Protein AF-A0A1I7USE0-F1 (afdb_monomer_lite)

Organism: NCBI:txid1561998

Foldseek 3Di:
DPDVVVVVVVVVVVVVVVVVVVVVVCCVVVVVVVVVVVVVVVVVVVVVVVVVVVVVVVCVVVDDDPLPLPPHPQLQLFFWAWAFEAQDDDPDPDPDDDCQPAQPSPQKFWPDKWKAFPVPRDIFDWDDDTRIITGGDNCSVPFQDKTKMKIWIWIPRSGDDDPQKIKIFIDIDIDHDDPPVCRPDHYYHHRNPGDTDIDGDPCCVVQCDPPCNNVD

Sequence (216 aa):
MGSNFFIFACVLVGFVSAQFLFEQLSLDEFGRHDFQFRESGKQMMAIQDAHHRDFRKMRERNRQPPHQWGKGRKVIENAVAMGEVSCRFFMDFDGNFPSFKRRSSNNFQVKSVEVFDESTGEQYPVIMKGNDFVAFHENLTHVREKRFVTIRIKHTGCVELDNGCEAETTYSTSFRRSGIADKQSFIEMNVATKVYEEKCSILKRIFNFWPFNRLF

pLDDT: mean 70.4, std 16.06, range [39.56, 96.0]

Secondary structure (DSSP, 8-state):
--HHHHHHHHHHHHHHHHHHHHHHHHHHHHHHHHHHHHHHHHHHHHHHHHHHHHHHHHHHHHSPPGGGTTTTTHHHHTEEEEEEEE------SS--S-------GGG-EEEEEEEEETTT-PEEPEEEETTEEEEE-TTGGG--S-EEEEEEEEEESSS---TTEEEEEEEEEEE----TT-PPP-EEEEGGGS-EEEEE-HHHHHS-STTGGG--

Radius of gyration: 29.18 Å; chains: 1; bounding box: 96×60×58 Å

Structure (mmCIF, N/CA/C/O backbone):
data_AF-A0A1I7USE0-F1
#
_entry.id   AF-A0A1I7USE0-F1
#
loop_
_atom_site.group_PDB
_atom_site.id
_atom_site.type_symbol
_atom_site.label_atom_id
_atom_site.label_alt_id
_atom_site.label_comp_id
_atom_site.label_asym_id
_atom_site.label_entity_id
_atom_site.label_seq_id
_atom_site.pdbx_PDB_ins_code
_atom_site.Cartn_x
_atom_site.Cartn_y
_atom_site.Cartn_z
_atom_site.occupancy
_atom_site.B_iso_or_equiv
_atom_site.auth_seq_id
_atom_site.auth_comp_id
_atom_site.auth_asym_id
_atom_site.auth_atom_id
_atom_site.pdbx_PDB_model_num
ATOM 1 N N . MET A 1 1 ? 78.521 -41.075 1.820 1.00 49.94 1 MET A N 1
ATOM 2 C CA . MET A 1 1 ? 77.105 -40.812 1.469 1.00 49.94 1 MET A CA 1
ATOM 3 C C . MET A 1 1 ? 76.400 -40.066 2.613 1.00 49.94 1 MET A C 1
ATOM 5 O O . MET A 1 1 ? 75.564 -40.653 3.277 1.00 49.94 1 MET A O 1
ATOM 9 N N . GLY A 1 2 ? 76.747 -38.800 2.894 1.00 53.47 2 GLY A N 1
ATOM 10 C CA . GLY A 1 2 ? 76.190 -38.080 4.063 1.00 53.47 2 GLY A CA 1
ATOM 11 C C . GLY A 1 2 ? 75.941 -36.575 3.893 1.00 53.47 2 GLY A C 1
ATOM 12 O O . GLY A 1 2 ? 75.243 -35.990 4.707 1.00 53.47 2 GLY A O 1
ATOM 13 N N . SER A 1 3 ? 76.449 -35.939 2.830 1.00 54.75 3 SER A N 1
ATOM 14 C CA . SER A 1 3 ? 76.350 -34.477 2.658 1.00 54.75 3 SER A CA 1
ATOM 15 C C . SER A 1 3 ? 75.084 -34.021 1.908 1.00 54.75 3 SER A C 1
ATOM 17 O O . SER A 1 3 ? 74.582 -32.934 2.177 1.00 54.75 3 SER A O 1
ATOM 19 N N . ASN A 1 4 ? 74.500 -34.861 1.044 1.00 49.34 4 ASN A N 1
ATOM 20 C CA . ASN A 1 4 ? 73.303 -34.491 0.271 1.00 49.34 4 ASN A CA 1
ATOM 21 C C . ASN A 1 4 ? 71.992 -34.596 1.069 1.00 49.34 4 ASN A C 1
ATOM 23 O O . ASN A 1 4 ? 71.023 -33.920 0.738 1.00 49.34 4 ASN A O 1
ATOM 27 N N . PHE A 1 5 ? 71.956 -35.400 2.138 1.00 55.06 5 PHE A N 1
ATOM 28 C CA . PHE A 1 5 ? 70.769 -35.528 2.995 1.00 55.06 5 PHE A CA 1
ATOM 29 C C . PHE A 1 5 ? 70.5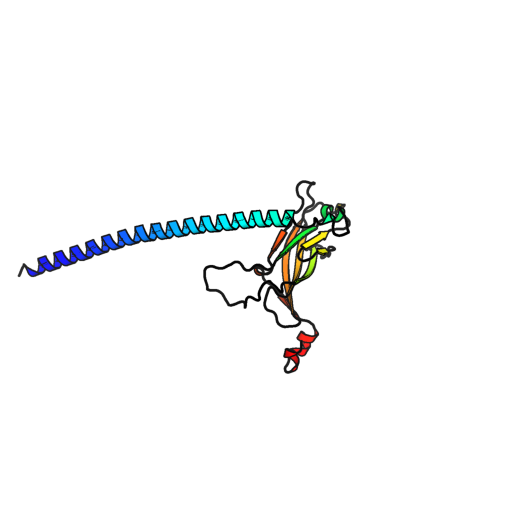58 -34.301 3.891 1.00 55.06 5 PHE A C 1
ATOM 31 O O . PHE A 1 5 ? 69.423 -33.903 4.137 1.00 55.06 5 PHE A O 1
ATOM 38 N N . PHE A 1 6 ? 71.646 -33.667 4.337 1.00 53.53 6 PHE A N 1
ATOM 39 C CA . PHE A 1 6 ? 71.581 -32.507 5.228 1.00 53.53 6 PHE A CA 1
ATOM 40 C C . PHE A 1 6 ? 71.049 -31.258 4.512 1.00 53.53 6 PHE A C 1
ATOM 42 O O . PHE A 1 6 ? 70.235 -30.523 5.062 1.00 53.53 6 PHE A O 1
ATOM 49 N N . ILE A 1 7 ? 71.444 -31.062 3.250 1.00 56.78 7 ILE A N 1
ATOM 50 C CA . ILE A 1 7 ? 70.976 -29.937 2.429 1.00 56.78 7 ILE A CA 1
ATOM 51 C C . ILE A 1 7 ? 69.480 -30.087 2.119 1.00 56.78 7 ILE A C 1
ATOM 53 O O . ILE A 1 7 ? 68.725 -29.129 2.268 1.00 56.78 7 ILE A O 1
ATOM 57 N N . PHE A 1 8 ? 69.025 -31.297 1.775 1.00 54.03 8 PHE A N 1
ATOM 58 C CA . PHE A 1 8 ? 67.603 -31.566 1.539 1.00 54.03 8 PHE A CA 1
ATOM 59 C C . PHE A 1 8 ? 66.743 -31.358 2.793 1.00 54.03 8 PHE A C 1
ATOM 61 O O . PHE A 1 8 ? 65.664 -30.774 2.700 1.00 54.03 8 PHE A O 1
ATOM 68 N N . ALA A 1 9 ? 67.227 -31.775 3.967 1.00 59.09 9 ALA A N 1
ATOM 69 C CA . ALA A 1 9 ? 66.514 -31.576 5.226 1.00 59.09 9 ALA A CA 1
ATOM 70 C C . ALA A 1 9 ? 66.393 -30.087 5.600 1.00 59.09 9 ALA A C 1
ATOM 72 O O . ALA A 1 9 ? 65.315 -29.643 5.988 1.00 59.09 9 ALA A O 1
ATOM 73 N N . CYS A 1 10 ? 67.452 -29.288 5.426 1.00 56.81 10 CYS A N 1
ATOM 74 C CA . CYS A 1 10 ? 67.404 -27.851 5.713 1.00 56.81 10 CYS A CA 1
ATOM 75 C C . CYS A 1 10 ? 66.474 -27.078 4.761 1.00 56.81 10 CYS A C 1
ATOM 77 O O . CYS A 1 10 ? 65.771 -26.173 5.209 1.00 56.81 10 CYS A O 1
ATOM 79 N N . VAL A 1 11 ? 66.419 -27.451 3.477 1.00 58.94 11 VAL A N 1
ATOM 80 C CA . VAL A 1 11 ? 65.503 -26.826 2.504 1.00 58.94 11 VAL A CA 1
ATOM 81 C C . VAL A 1 11 ? 64.044 -27.160 2.828 1.00 58.94 11 VAL A C 1
ATOM 83 O O . VAL A 1 11 ? 63.206 -26.265 2.807 1.00 58.94 11 VAL A O 1
ATOM 86 N N . LEU A 1 12 ? 63.742 -28.409 3.200 1.00 57.47 12 LEU A N 1
ATOM 87 C CA . LEU A 1 12 ? 62.394 -28.825 3.607 1.00 57.47 12 LEU A CA 1
ATOM 88 C C . LEU A 1 12 ? 61.928 -28.129 4.891 1.00 57.47 12 LEU A C 1
ATOM 90 O O . LEU A 1 12 ? 60.807 -27.631 4.938 1.00 57.47 12 LEU A O 1
ATOM 94 N N . VAL A 1 13 ? 62.785 -28.034 5.913 1.00 61.44 13 VAL A N 1
ATOM 95 C CA . VAL A 1 13 ? 62.436 -27.342 7.166 1.00 61.44 13 VAL A CA 1
ATOM 96 C C . VAL A 1 13 ? 62.232 -25.843 6.928 1.00 61.44 13 VAL A C 1
ATOM 98 O O . VAL A 1 13 ? 61.280 -25.274 7.462 1.00 61.44 13 VAL A O 1
ATOM 101 N N . GLY A 1 14 ? 63.059 -25.210 6.087 1.00 55.31 14 GLY A N 1
ATOM 102 C CA . GLY A 1 14 ? 62.898 -23.805 5.696 1.00 55.31 14 GLY A CA 1
ATOM 103 C C . GLY A 1 14 ? 61.614 -23.536 4.905 1.00 55.31 14 GLY A C 1
ATOM 104 O O . GLY A 1 14 ? 60.936 -22.544 5.159 1.00 55.31 14 GLY A O 1
ATOM 105 N N . PHE A 1 15 ? 61.232 -24.441 3.998 1.00 57.38 15 PHE A N 1
ATOM 106 C CA . PHE A 1 15 ? 59.991 -24.311 3.229 1.00 57.38 15 PHE A CA 1
ATOM 107 C C . PHE A 1 15 ? 58.754 -24.451 4.119 1.00 57.38 15 PHE A C 1
ATOM 109 O O . PHE A 1 15 ? 57.861 -23.613 4.055 1.00 57.38 15 PHE A O 1
ATOM 116 N N . VAL A 1 16 ? 58.730 -25.458 5.000 1.00 58.16 16 VAL A N 1
ATOM 117 C CA . VAL A 1 16 ? 57.596 -25.708 5.906 1.00 58.16 16 VAL A CA 1
ATOM 118 C C . VAL A 1 16 ? 57.424 -24.565 6.908 1.00 58.16 16 VAL A C 1
ATOM 120 O O . VAL A 1 16 ? 56.301 -24.138 7.161 1.00 58.16 16 VAL A O 1
ATOM 123 N N . SER A 1 17 ? 58.520 -24.020 7.443 1.00 58.66 17 SER A N 1
ATOM 124 C CA . SER A 1 17 ? 58.456 -22.887 8.378 1.00 58.66 17 SER A CA 1
ATOM 125 C C . SER A 1 17 ? 58.047 -21.576 7.698 1.00 58.66 17 SER A C 1
ATOM 127 O O . SER A 1 17 ? 57.270 -20.822 8.280 1.00 58.66 17 SER A O 1
ATOM 129 N N . ALA A 1 18 ? 58.470 -21.327 6.454 1.00 56.84 18 ALA A N 1
ATOM 130 C CA . ALA A 1 18 ? 58.005 -20.176 5.678 1.00 56.84 18 ALA A CA 1
ATOM 131 C C . ALA A 1 18 ? 56.516 -20.282 5.300 1.00 56.84 18 ALA A C 1
ATOM 133 O O . ALA A 1 18 ? 55.800 -19.285 5.363 1.00 56.84 18 ALA A O 1
ATOM 134 N N . GLN A 1 19 ? 56.033 -21.483 4.963 1.00 56.50 19 GLN A N 1
ATOM 135 C CA . GLN A 1 19 ? 54.619 -21.729 4.660 1.00 56.50 19 GLN A CA 1
ATOM 136 C C . GLN A 1 19 ? 53.727 -21.493 5.883 1.00 56.50 19 GLN A C 1
ATOM 138 O O . GLN A 1 19 ? 52.713 -20.811 5.774 1.00 56.50 19 GLN A O 1
ATOM 143 N N . PHE A 1 20 ? 54.149 -21.974 7.057 1.00 55.22 20 PHE A N 1
ATOM 144 C CA . PHE A 1 20 ? 53.404 -21.792 8.306 1.00 55.22 20 PHE A CA 1
ATOM 145 C C . PHE A 1 20 ? 53.338 -20.319 8.740 1.00 55.22 20 PHE A C 1
ATOM 147 O O . PHE A 1 20 ? 52.298 -19.848 9.200 1.00 55.22 20 PHE A O 1
ATOM 154 N N . LEU A 1 21 ? 54.434 -19.570 8.557 1.00 54.22 21 LEU A N 1
ATOM 155 C CA . LEU A 1 21 ? 54.478 -18.138 8.869 1.00 54.22 21 LEU A CA 1
ATOM 156 C C . LEU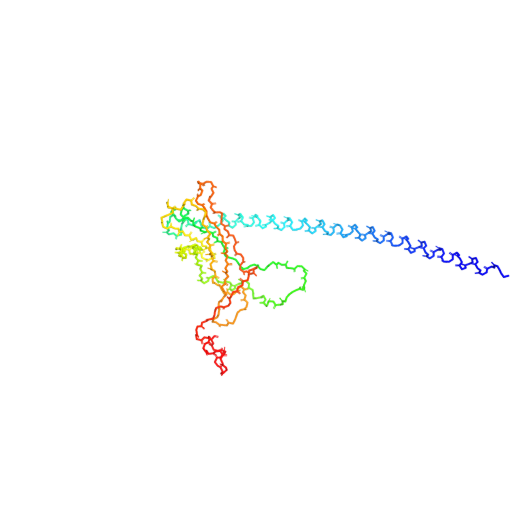 A 1 21 ? 53.590 -17.321 7.916 1.00 54.22 21 LEU A C 1
ATOM 158 O O . LEU A 1 21 ? 52.934 -16.373 8.343 1.00 54.22 21 LEU A O 1
ATOM 162 N N . PHE A 1 22 ? 53.551 -17.697 6.634 1.00 53.69 22 PHE A N 1
ATOM 163 C CA . PHE A 1 22 ? 52.716 -17.044 5.625 1.00 53.69 22 PHE A CA 1
ATOM 164 C C . PHE A 1 22 ? 51.225 -17.349 5.832 1.00 53.69 22 PHE A C 1
ATOM 166 O O . PHE A 1 22 ? 50.398 -16.446 5.728 1.00 53.69 22 PHE A O 1
ATOM 173 N N . GLU A 1 23 ? 50.874 -18.586 6.201 1.00 54.12 23 GLU A N 1
ATOM 174 C CA . GLU A 1 23 ? 49.503 -18.948 6.577 1.00 54.12 23 GLU A CA 1
ATOM 175 C C . GLU A 1 23 ? 49.030 -18.165 7.809 1.00 54.12 23 GLU A C 1
ATOM 177 O O . GLU A 1 23 ? 47.937 -17.601 7.773 1.00 54.12 23 GLU A O 1
ATOM 182 N N . GLN A 1 24 ? 49.860 -18.029 8.852 1.00 53.88 24 GLN A N 1
ATOM 183 C CA . GLN A 1 24 ? 49.512 -17.234 10.039 1.00 53.88 24 GLN A CA 1
ATOM 184 C C . GLN A 1 24 ? 49.355 -15.737 9.744 1.00 53.88 24 GLN A C 1
ATOM 186 O O . GLN A 1 24 ? 48.378 -15.137 10.189 1.00 53.88 24 GLN A O 1
ATOM 191 N N . LEU A 1 25 ? 50.267 -15.138 8.969 1.00 50.59 25 LEU A N 1
ATOM 192 C CA . LEU A 1 25 ? 50.164 -13.727 8.575 1.00 50.59 25 LEU A CA 1
ATOM 193 C C . LEU A 1 25 ? 48.932 -13.472 7.700 1.00 50.59 25 LEU A C 1
ATOM 195 O O . LEU A 1 25 ? 48.227 -12.487 7.907 1.00 50.59 25 LEU A O 1
ATOM 199 N N . SER A 1 26 ? 48.628 -14.388 6.774 1.00 53.53 26 SER A N 1
ATOM 200 C CA . SER A 1 26 ? 47.444 -14.273 5.925 1.00 53.53 26 SER A CA 1
ATOM 201 C C . SER A 1 26 ? 46.148 -14.371 6.740 1.00 53.53 26 SER A C 1
ATOM 203 O O . SER A 1 26 ? 45.279 -13.521 6.592 1.00 53.53 26 SER A O 1
ATOM 205 N N . LEU A 1 27 ? 46.014 -15.324 7.666 1.00 52.88 27 LEU A N 1
ATOM 206 C CA . LEU A 1 27 ? 44.793 -15.484 8.465 1.00 52.88 27 LEU A CA 1
ATOM 207 C C . LEU A 1 27 ? 44.503 -14.279 9.376 1.00 52.88 27 LEU A C 1
ATOM 209 O O . LEU A 1 27 ? 43.342 -13.880 9.488 1.00 52.88 27 LEU A O 1
ATOM 213 N N . ASP A 1 28 ? 45.528 -13.666 9.976 1.00 53.91 28 ASP A N 1
ATOM 214 C CA . ASP A 1 28 ? 45.356 -12.503 10.858 1.00 53.91 28 ASP A CA 1
ATOM 215 C C . ASP A 1 28 ? 45.088 -11.195 10.091 1.00 53.91 28 ASP A C 1
ATOM 217 O O . ASP A 1 28 ? 44.240 -10.400 10.515 1.00 53.91 28 ASP A O 1
ATOM 221 N N . GLU A 1 29 ? 45.752 -10.954 8.953 1.00 53.59 29 GLU A N 1
ATOM 222 C CA . GLU A 1 29 ? 45.472 -9.779 8.112 1.00 53.59 29 GLU A CA 1
ATOM 223 C C . GLU A 1 29 ? 44.131 -9.903 7.387 1.00 53.59 29 GLU A C 1
ATOM 225 O O . GLU A 1 29 ? 43.331 -8.965 7.436 1.00 53.59 29 GLU A O 1
ATOM 230 N N . PHE A 1 30 ? 43.828 -11.060 6.784 1.00 50.19 30 PHE A N 1
ATOM 231 C CA . PHE A 1 30 ? 42.521 -11.291 6.164 1.00 50.19 30 PHE A CA 1
ATOM 232 C C . PHE A 1 30 ? 41.404 -11.235 7.212 1.00 50.19 30 PHE A C 1
ATOM 234 O O . PHE A 1 30 ? 40.400 -10.570 6.974 1.00 50.19 30 PHE A O 1
ATOM 241 N N . GLY A 1 31 ? 41.590 -11.827 8.397 1.00 44.47 31 GLY A N 1
ATOM 242 C CA . GLY A 1 31 ? 40.617 -11.759 9.491 1.00 44.47 31 GLY A CA 1
ATOM 243 C C . GLY A 1 31 ? 40.369 -10.334 10.002 1.00 44.47 31 GLY A C 1
ATOM 244 O O . GLY A 1 31 ? 39.222 -9.961 10.254 1.00 44.47 31 GLY A O 1
ATOM 245 N N . ARG A 1 32 ? 41.415 -9.500 10.107 1.00 49.22 32 ARG A N 1
ATOM 246 C CA . ARG A 1 32 ? 41.285 -8.077 10.474 1.00 49.22 32 ARG A CA 1
ATOM 247 C C . ARG A 1 32 ? 40.610 -7.244 9.395 1.00 49.22 32 ARG A C 1
ATOM 249 O O . ARG A 1 32 ? 39.756 -6.425 9.732 1.00 49.22 32 ARG A O 1
ATOM 256 N N . HIS A 1 33 ? 40.966 -7.442 8.128 1.00 46.72 33 HIS A N 1
ATOM 257 C CA . HIS A 1 33 ? 40.316 -6.751 7.020 1.00 46.72 33 HIS A CA 1
ATOM 258 C C . HIS A 1 33 ? 38.835 -7.125 6.939 1.00 46.72 33 HIS A C 1
ATOM 260 O O . HIS A 1 33 ? 37.987 -6.238 6.902 1.00 46.72 33 HIS A O 1
ATOM 266 N N . ASP A 1 34 ? 38.504 -8.412 7.020 1.00 48.78 34 ASP A N 1
ATOM 267 C CA . ASP A 1 34 ? 37.126 -8.902 6.953 1.00 48.78 34 ASP A CA 1
ATOM 268 C C . ASP A 1 34 ? 36.291 -8.438 8.170 1.00 48.78 34 ASP A C 1
ATOM 270 O O . ASP A 1 34 ? 35.115 -8.081 8.045 1.00 48.78 34 ASP A O 1
ATOM 274 N N . PHE A 1 35 ? 36.911 -8.315 9.354 1.00 49.34 35 PHE A N 1
ATOM 275 C CA . PHE A 1 35 ? 36.288 -7.697 10.532 1.00 49.34 35 PHE A CA 1
ATOM 276 C C . PHE A 1 35 ? 36.039 -6.189 10.343 1.00 49.34 35 PHE A C 1
ATOM 278 O O . PHE A 1 35 ? 34.931 -5.718 10.608 1.00 49.34 35 PHE A O 1
ATOM 285 N N . GLN A 1 36 ? 37.019 -5.436 9.829 1.00 50.09 36 GLN A N 1
ATOM 286 C CA . GLN A 1 36 ? 36.879 -3.999 9.557 1.00 50.09 36 GLN A CA 1
ATOM 287 C C . GLN A 1 36 ? 35.839 -3.707 8.465 1.00 50.09 36 GLN A C 1
ATOM 289 O O . GLN A 1 36 ? 35.054 -2.768 8.613 1.00 50.09 36 GLN A O 1
ATOM 294 N N . PHE A 1 37 ? 35.767 -4.515 7.402 1.00 52.41 37 PHE A N 1
ATOM 295 C CA . PHE A 1 37 ? 34.728 -4.415 6.368 1.00 52.41 37 PHE A CA 1
ATOM 296 C C . PHE A 1 37 ? 33.335 -4.727 6.926 1.00 52.41 37 PHE A C 1
ATOM 298 O O . PHE A 1 37 ? 32.368 -4.023 6.631 1.00 52.41 37 PHE A O 1
ATOM 305 N N . ARG A 1 38 ? 33.215 -5.729 7.803 1.00 56.34 38 ARG A N 1
ATOM 306 C CA . ARG A 1 38 ? 31.951 -6.034 8.489 1.00 56.34 38 ARG A CA 1
ATOM 307 C C . ARG A 1 38 ? 31.506 -4.923 9.434 1.00 56.34 38 ARG A C 1
ATOM 309 O O . ARG A 1 38 ? 30.311 -4.649 9.531 1.00 56.34 38 ARG A O 1
ATOM 316 N N . GLU A 1 39 ? 32.431 -4.289 10.144 1.00 55.09 39 GLU A N 1
ATOM 317 C CA . GLU A 1 39 ? 32.120 -3.226 11.101 1.00 55.09 39 GLU A CA 1
ATOM 318 C C . GLU A 1 39 ? 31.785 -1.900 10.402 1.00 55.09 39 GLU A C 1
ATOM 320 O O . GLU A 1 39 ? 30.791 -1.256 10.743 1.00 55.09 39 GLU A O 1
ATOM 325 N N . SER A 1 40 ? 32.518 -1.551 9.343 1.00 51.72 40 SER A N 1
ATOM 326 C CA . SER A 1 40 ? 32.198 -0.412 8.470 1.00 51.72 40 SER A CA 1
ATOM 327 C C . SER A 1 40 ? 30.892 -0.619 7.693 1.00 51.72 40 SER A C 1
ATOM 329 O O . SER A 1 40 ? 30.085 0.306 7.612 1.00 51.72 40 SER A O 1
ATOM 331 N N . GLY A 1 41 ? 30.599 -1.838 7.226 1.00 54.06 41 GLY A N 1
ATOM 332 C CA . GLY A 1 41 ? 29.302 -2.190 6.640 1.00 54.06 41 GLY A CA 1
ATOM 333 C C . GLY A 1 41 ? 28.139 -2.017 7.625 1.00 54.06 41 GLY A C 1
ATOM 334 O O . GLY A 1 41 ? 27.116 -1.424 7.281 1.00 54.06 41 GLY A O 1
ATOM 335 N N . LYS A 1 42 ? 28.309 -2.443 8.885 1.00 54.81 42 LYS A N 1
ATOM 336 C CA . LYS A 1 42 ? 27.323 -2.207 9.958 1.00 54.81 42 LYS A CA 1
ATOM 337 C C . LYS A 1 42 ? 27.128 -0.719 10.251 1.00 54.81 42 LYS A C 1
ATOM 339 O O . LYS A 1 42 ? 25.991 -0.276 10.402 1.00 54.81 42 LYS A O 1
ATOM 344 N N . GLN A 1 43 ? 28.210 0.057 10.319 1.00 55.41 43 GLN A N 1
ATOM 345 C CA . GLN A 1 43 ? 28.138 1.507 10.523 1.00 55.41 43 GLN A CA 1
ATOM 346 C C . GLN A 1 43 ? 27.447 2.209 9.347 1.00 55.41 43 GLN A C 1
ATOM 348 O O . GLN A 1 43 ? 26.618 3.089 9.560 1.00 55.41 43 GLN A O 1
ATOM 353 N N . MET A 1 44 ? 27.709 1.781 8.112 1.00 57.22 44 MET A N 1
ATOM 354 C CA . MET A 1 44 ? 27.078 2.330 6.914 1.00 57.22 44 MET A CA 1
ATOM 355 C C . MET A 1 44 ? 25.581 2.002 6.845 1.00 57.22 44 MET A C 1
ATOM 357 O O . MET A 1 44 ? 24.788 2.898 6.555 1.00 57.22 44 MET A O 1
ATOM 361 N N . MET A 1 45 ? 25.168 0.779 7.201 1.00 54.78 45 MET A N 1
ATOM 362 C CA . MET A 1 45 ? 23.744 0.450 7.364 1.00 54.78 45 MET A CA 1
ATOM 363 C C . MET A 1 45 ? 23.092 1.293 8.467 1.00 54.78 45 MET A C 1
ATOM 365 O O . MET A 1 45 ? 22.001 1.819 8.271 1.00 54.78 45 MET A O 1
ATOM 369 N N . ALA A 1 46 ? 23.772 1.497 9.600 1.00 55.72 46 ALA A N 1
ATOM 370 C CA . ALA A 1 46 ? 23.255 2.328 10.686 1.00 55.72 46 ALA A CA 1
ATOM 371 C C . ALA A 1 46 ? 23.086 3.803 10.271 1.00 55.72 46 ALA A C 1
ATOM 373 O O . ALA A 1 46 ? 22.093 4.438 10.633 1.00 55.72 46 ALA A O 1
ATOM 374 N N . ILE A 1 47 ? 24.019 4.339 9.478 1.00 58.22 47 ILE A N 1
ATOM 375 C CA . ILE A 1 47 ? 23.943 5.685 8.894 1.00 58.22 47 ILE A CA 1
ATOM 376 C C . ILE A 1 47 ? 22.783 5.767 7.893 1.00 58.22 47 ILE A C 1
ATOM 378 O O . ILE A 1 47 ? 21.981 6.698 7.970 1.00 58.22 47 ILE A O 1
ATOM 382 N N . GLN A 1 48 ? 22.628 4.782 7.004 1.00 55.69 48 GLN A N 1
ATOM 383 C CA . GLN A 1 48 ? 21.486 4.708 6.084 1.00 55.69 48 GLN A CA 1
ATOM 384 C C . GLN A 1 48 ? 20.155 4.646 6.844 1.00 55.69 48 GLN A C 1
ATOM 386 O O . GLN A 1 48 ? 19.228 5.388 6.525 1.00 55.69 48 GLN A O 1
ATOM 391 N N . ASP A 1 49 ? 20.067 3.843 7.902 1.00 56.72 49 ASP A N 1
ATOM 392 C CA . ASP A 1 49 ? 18.880 3.743 8.751 1.00 56.72 49 ASP A CA 1
ATOM 393 C C . ASP A 1 49 ? 18.564 5.042 9.499 1.00 56.72 49 ASP A C 1
ATOM 395 O O . ASP A 1 49 ? 17.388 5.379 9.687 1.00 56.72 49 ASP A O 1
ATOM 399 N N . ALA A 1 50 ? 19.586 5.776 9.946 1.00 56.97 50 ALA A N 1
ATOM 400 C CA . ALA A 1 50 ? 19.429 7.088 10.567 1.00 56.97 50 ALA A CA 1
ATOM 401 C C . ALA A 1 50 ? 18.926 8.123 9.547 1.00 56.97 50 ALA A C 1
ATOM 403 O O . ALA A 1 50 ? 17.896 8.761 9.779 1.00 56.97 50 ALA A O 1
ATOM 404 N N . HIS A 1 51 ? 19.551 8.200 8.369 1.00 59.38 51 HIS A N 1
ATOM 405 C CA . HIS A 1 51 ? 19.102 9.071 7.280 1.00 59.38 51 HIS A CA 1
ATOM 406 C C . HIS A 1 51 ? 17.681 8.734 6.811 1.00 59.38 51 HIS A C 1
ATOM 408 O O . HIS A 1 51 ? 16.869 9.637 6.608 1.00 59.38 51 HIS A O 1
ATOM 414 N N . HIS A 1 52 ? 17.324 7.451 6.708 1.00 62.25 52 HIS A N 1
ATOM 415 C CA . HIS A 1 52 ? 15.962 7.028 6.383 1.00 62.25 52 HIS A CA 1
ATOM 416 C C . HIS A 1 52 ? 14.948 7.437 7.455 1.00 62.25 52 HIS A C 1
ATOM 418 O O . HIS A 1 52 ? 13.797 7.734 7.130 1.00 62.25 52 HIS A O 1
ATOM 424 N N . ARG A 1 53 ? 15.328 7.441 8.739 1.00 65.88 53 ARG A N 1
ATOM 425 C CA . ARG A 1 53 ? 14.460 7.912 9.831 1.00 65.88 53 ARG A CA 1
ATOM 426 C C . ARG A 1 53 ? 14.248 9.422 9.777 1.00 65.88 53 ARG A C 1
ATOM 428 O O . ARG A 1 53 ? 13.108 9.865 9.902 1.00 65.88 53 ARG A O 1
ATOM 435 N N . ASP A 1 54 ? 15.291 10.202 9.535 1.00 59.72 54 ASP A N 1
ATOM 436 C CA . ASP A 1 54 ? 15.171 11.661 9.458 1.00 59.72 54 ASP A CA 1
ATOM 437 C C . ASP A 1 54 ? 14.447 12.115 8.189 1.00 59.72 54 ASP A C 1
ATOM 439 O O . ASP A 1 54 ? 13.594 13.002 8.242 1.00 59.72 54 ASP A O 1
ATOM 443 N N . PHE A 1 55 ? 14.677 11.435 7.065 1.00 62.69 55 PHE A N 1
ATOM 444 C CA . PHE A 1 55 ? 13.918 11.658 5.837 1.00 62.69 55 PHE A CA 1
ATOM 445 C C . PHE A 1 55 ? 12.432 11.301 6.001 1.00 62.69 55 PHE A C 1
ATOM 447 O O . PHE A 1 55 ? 11.562 12.017 5.501 1.00 62.69 55 PHE A O 1
ATOM 454 N N . ARG A 1 56 ? 12.112 10.227 6.741 1.00 63.97 56 ARG A N 1
ATOM 455 C CA . ARG A 1 56 ? 10.728 9.902 7.132 1.00 63.97 56 ARG A CA 1
ATOM 456 C C . ARG A 1 56 ? 10.108 11.020 7.968 1.00 63.97 56 ARG A C 1
ATOM 458 O O . ARG A 1 56 ? 9.066 11.537 7.581 1.00 63.97 56 ARG A O 1
ATOM 465 N N . LYS A 1 57 ? 10.783 11.474 9.027 1.00 66.81 57 LYS A N 1
ATOM 466 C CA . LYS A 1 57 ? 10.298 12.575 9.878 1.00 66.81 57 LYS A CA 1
ATOM 467 C C . LYS A 1 57 ? 10.107 13.882 9.106 1.00 66.81 57 LYS A C 1
ATOM 469 O O . LYS A 1 57 ? 9.135 14.593 9.343 1.00 66.81 57 LYS A O 1
ATOM 474 N N . MET A 1 58 ? 11.012 14.224 8.186 1.00 64.75 58 MET A N 1
ATOM 475 C CA . MET A 1 58 ? 10.859 15.418 7.348 1.00 64.75 58 MET A CA 1
ATOM 476 C C . MET A 1 58 ? 9.672 15.300 6.389 1.00 64.75 58 MET A C 1
ATOM 478 O O . MET A 1 58 ? 8.897 16.247 6.274 1.00 64.75 58 MET A O 1
ATOM 482 N N . ARG A 1 59 ? 9.470 14.139 5.751 1.00 68.38 59 ARG A N 1
ATOM 483 C CA . ARG A 1 59 ? 8.274 13.892 4.928 1.00 68.38 59 ARG A CA 1
ATOM 484 C C . ARG A 1 59 ? 6.990 13.971 5.744 1.00 68.38 59 ARG A C 1
ATOM 486 O O . ARG A 1 59 ? 6.050 14.621 5.307 1.00 68.38 59 ARG A O 1
ATOM 493 N N . GLU A 1 60 ? 6.958 13.376 6.933 1.00 67.75 60 GLU A N 1
ATOM 494 C CA . GLU A 1 60 ? 5.807 13.456 7.840 1.00 67.75 60 GLU A CA 1
ATOM 495 C C . GLU A 1 60 ? 5.469 14.903 8.220 1.00 67.75 60 GLU A C 1
ATOM 497 O O . GLU A 1 60 ? 4.295 15.260 8.258 1.00 67.75 60 GLU A O 1
ATOM 502 N N . ARG A 1 61 ? 6.482 15.751 8.451 1.00 68.81 61 ARG A N 1
ATOM 503 C CA . ARG A 1 61 ? 6.295 17.185 8.740 1.00 68.81 61 ARG A CA 1
ATOM 504 C C . ARG A 1 61 ? 5.790 17.981 7.536 1.00 68.81 61 ARG A C 1
ATOM 506 O O . ARG A 1 61 ? 5.012 18.910 7.720 1.00 68.81 61 ARG A O 1
ATOM 513 N N . ASN A 1 62 ? 6.231 17.624 6.332 1.00 67.06 62 ASN A N 1
ATOM 514 C CA . ASN A 1 62 ? 5.855 18.311 5.093 1.00 67.06 62 ASN A CA 1
ATOM 515 C C . ASN A 1 62 ? 4.546 17.781 4.485 1.00 67.06 62 ASN A C 1
ATOM 517 O O . ASN A 1 62 ? 3.982 18.409 3.588 1.00 67.06 62 ASN A O 1
ATOM 521 N N . ARG A 1 63 ? 4.052 16.629 4.951 1.00 71.00 63 ARG A N 1
ATOM 522 C CA . ARG A 1 63 ? 2.785 16.049 4.508 1.00 71.00 63 ARG A CA 1
ATOM 523 C C . ARG A 1 63 ? 1.628 16.928 4.970 1.00 71.00 63 ARG A C 1
ATOM 525 O O . ARG A 1 63 ? 1.524 17.293 6.141 1.00 71.00 63 ARG A O 1
ATOM 532 N N . GLN A 1 64 ? 0.688 17.186 4.062 1.00 75.50 64 GLN A N 1
ATOM 533 C CA . GLN A 1 64 ? -0.575 17.788 4.460 1.00 75.50 64 GLN A CA 1
ATOM 534 C C . GLN A 1 64 ? -1.318 16.815 5.385 1.00 75.50 64 GLN A C 1
ATOM 536 O O . GLN A 1 64 ? -1.611 15.693 4.965 1.00 75.50 64 GLN A O 1
ATOM 541 N N . PRO A 1 65 ? -1.661 17.203 6.619 1.00 73.62 65 PRO A N 1
ATOM 542 C CA . PRO A 1 65 ? -2.181 16.251 7.579 1.00 73.62 65 PRO A CA 1
ATOM 543 C C . PRO A 1 65 ? -3.584 15.762 7.165 1.00 73.62 65 PRO A C 1
ATOM 545 O O . PRO A 1 65 ? -4.386 16.563 6.675 1.00 73.62 65 PRO A O 1
ATOM 548 N N . PRO A 1 66 ? -3.933 14.481 7.399 1.00 74.12 66 PRO A N 1
ATOM 549 C CA . PRO A 1 66 ? -5.142 13.881 6.819 1.00 74.12 66 PRO A CA 1
ATOM 550 C C . PRO A 1 66 ? -6.470 14.541 7.195 1.00 74.12 66 PRO A C 1
ATOM 552 O O . PRO A 1 66 ? -7.433 14.497 6.435 1.00 74.12 66 PRO A O 1
ATOM 555 N N . HIS A 1 67 ? -6.528 15.234 8.335 1.00 74.12 67 HIS A N 1
ATOM 556 C CA . HIS A 1 67 ? -7.721 15.980 8.734 1.00 74.12 67 HIS A CA 1
ATOM 557 C C . HIS A 1 67 ? -8.045 17.156 7.801 1.00 74.12 67 HIS A C 1
ATOM 559 O O . HIS A 1 67 ? -9.160 17.669 7.830 1.00 74.12 67 HIS A O 1
ATOM 565 N N . GLN A 1 68 ? -7.097 17.586 6.968 1.00 77.56 68 GLN A N 1
ATOM 566 C CA . GLN A 1 68 ? -7.291 18.648 5.981 1.00 77.56 68 GLN A CA 1
ATOM 567 C C . GLN A 1 68 ? -7.749 18.115 4.613 1.00 77.56 68 GLN A C 1
ATOM 569 O O . GLN A 1 68 ? -7.888 18.887 3.671 1.00 77.56 68 GLN A O 1
ATOM 574 N N . TRP A 1 69 ? -7.987 16.806 4.469 1.00 77.00 69 TRP A N 1
ATOM 575 C CA . TRP A 1 69 ? -8.348 16.179 3.188 1.00 77.00 69 TRP A CA 1
ATOM 576 C C . TRP A 1 69 ? -9.867 16.107 2.942 1.00 77.00 69 TRP A C 1
ATOM 578 O O . TRP A 1 69 ? -10.336 15.265 2.187 1.00 77.00 69 TRP A O 1
ATOM 588 N N . GLY A 1 70 ? -10.653 16.982 3.579 1.00 64.44 70 GLY A N 1
ATOM 589 C CA . GLY A 1 70 ? -12.087 17.152 3.296 1.00 64.44 70 GLY A CA 1
ATOM 590 C C . GLY A 1 70 ? -13.062 16.509 4.290 1.00 64.44 70 GLY A C 1
ATOM 591 O O . GLY A 1 70 ? -14.238 16.852 4.268 1.00 64.44 70 GLY A O 1
ATOM 592 N N . LYS A 1 71 ? -12.606 15.645 5.211 1.00 69.06 71 LYS A N 1
ATOM 593 C CA . LYS A 1 71 ? -13.462 15.028 6.255 1.00 69.06 71 LYS A CA 1
ATOM 594 C C . LYS A 1 71 ? -13.072 15.384 7.706 1.00 69.06 71 LYS A C 1
ATOM 596 O O . LYS A 1 71 ? -13.605 14.814 8.660 1.00 69.06 71 LYS A O 1
ATOM 601 N N . GLY A 1 72 ? -12.191 16.369 7.893 1.00 72.75 72 GLY A N 1
ATOM 602 C CA . GLY A 1 72 ? -11.878 16.931 9.211 1.00 72.75 72 GLY A CA 1
ATOM 603 C C . GLY A 1 72 ? -11.186 15.947 10.162 1.00 72.75 72 GLY A C 1
ATOM 604 O O . GLY A 1 72 ? -10.606 14.943 9.753 1.00 72.75 72 GLY A O 1
ATOM 605 N N . ARG A 1 73 ? -11.252 16.222 11.472 1.00 75.62 73 ARG A N 1
ATOM 606 C CA . ARG A 1 73 ? -10.598 15.397 12.511 1.00 75.62 73 ARG A CA 1
ATOM 607 C C . ARG A 1 73 ? -11.155 13.973 12.629 1.00 75.62 73 ARG A C 1
ATOM 609 O O . ARG A 1 73 ? -10.396 13.076 12.989 1.00 75.62 73 ARG A O 1
ATOM 616 N N . LYS A 1 74 ? -12.416 13.747 12.237 1.00 75.00 74 LYS A N 1
ATOM 617 C CA . LYS A 1 74 ? -13.084 12.435 12.309 1.00 75.00 74 LYS A CA 1
ATOM 618 C C . LYS A 1 74 ? -12.345 11.333 11.545 1.00 75.00 74 LYS A C 1
ATOM 620 O O . LYS A 1 74 ? -12.345 10.191 11.981 1.00 75.00 74 LYS A O 1
ATOM 625 N N . VAL A 1 75 ? -11.678 11.677 10.441 1.00 76.88 75 VAL A N 1
ATOM 626 C CA . VAL A 1 75 ? -10.879 10.723 9.645 1.00 76.88 75 VAL A CA 1
ATOM 627 C C . VAL A 1 75 ? -9.724 10.145 10.447 1.00 76.88 75 VAL A C 1
ATOM 629 O O . VAL A 1 75 ? -9.416 8.970 10.317 1.00 76.88 75 VAL A O 1
ATOM 632 N N . ILE A 1 76 ? -9.085 10.978 11.268 1.00 75.44 76 ILE A N 1
ATOM 633 C CA . ILE A 1 76 ? -7.942 10.571 12.087 1.00 75.44 76 ILE A CA 1
ATOM 634 C C . ILE A 1 76 ? -8.432 9.840 13.337 1.00 75.44 76 ILE A C 1
ATOM 636 O O . ILE A 1 76 ? -7.841 8.847 13.741 1.00 75.44 76 ILE A O 1
ATOM 640 N N . GLU A 1 77 ? -9.510 10.326 13.952 1.00 77.44 77 GLU A N 1
ATOM 641 C CA . GLU A 1 77 ? -10.084 9.726 15.164 1.00 77.44 77 GLU A CA 1
ATOM 642 C C . GLU A 1 77 ? -10.629 8.318 14.920 1.00 77.44 77 GLU A C 1
ATOM 644 O O . GLU A 1 77 ? -10.515 7.459 15.793 1.00 77.44 77 GLU A O 1
ATOM 649 N N . ASN A 1 78 ? -11.169 8.077 13.725 1.00 82.06 78 ASN A N 1
ATOM 650 C CA . ASN A 1 78 ? -11.722 6.788 13.334 1.00 82.06 78 ASN A CA 1
ATOM 651 C C . ASN A 1 78 ? -10.840 6.022 12.335 1.00 82.06 78 ASN A C 1
ATOM 653 O O . ASN A 1 78 ? -11.338 5.155 11.611 1.00 82.06 78 ASN A O 1
ATOM 657 N N . ALA A 1 79 ? -9.553 6.358 12.250 1.00 83.88 79 ALA A N 1
ATOM 658 C CA . ALA A 1 79 ? -8.642 5.704 11.326 1.00 83.88 79 ALA A CA 1
ATOM 659 C C . ALA A 1 79 ? -8.468 4.216 11.674 1.00 83.88 79 ALA A C 1
ATOM 661 O O . ALA A 1 79 ? -8.220 3.852 12.821 1.00 83.88 79 ALA A O 1
ATOM 662 N N . VAL A 1 80 ? -8.588 3.377 10.649 1.00 86.88 80 VAL A N 1
ATOM 663 C CA . VAL A 1 80 ? -8.360 1.925 10.680 1.00 86.88 80 VAL A CA 1
ATOM 664 C C . VAL A 1 80 ? -6.979 1.584 10.121 1.00 86.88 80 VAL A C 1
ATOM 666 O O . VAL A 1 80 ? -6.303 0.671 10.591 1.00 86.88 80 VAL A O 1
ATOM 669 N N . ALA A 1 81 ? -6.559 2.314 9.089 1.00 88.00 81 ALA A N 1
ATOM 670 C CA . ALA A 1 81 ? -5.225 2.219 8.524 1.00 88.00 81 ALA A CA 1
ATOM 671 C C . ALA A 1 81 ? -4.841 3.562 7.903 1.00 88.00 81 ALA A C 1
ATOM 673 O O . ALA A 1 81 ? -5.662 4.225 7.270 1.00 88.00 81 ALA A O 1
ATOM 674 N N . MET A 1 82 ? -3.586 3.963 8.074 1.00 88.25 82 MET A N 1
ATOM 675 C CA . MET A 1 82 ? -3.035 5.187 7.496 1.00 88.25 82 MET A CA 1
ATOM 676 C C . MET A 1 82 ? -1.652 4.871 6.956 1.00 88.25 82 MET A C 1
ATOM 678 O O . MET A 1 82 ? -0.858 4.244 7.660 1.00 88.25 82 MET A O 1
ATOM 682 N N . GLY A 1 83 ? -1.347 5.292 5.732 1.00 88.12 83 GLY A N 1
ATOM 683 C CA . GLY A 1 83 ? -0.046 4.971 5.172 1.00 88.12 83 GLY A CA 1
ATOM 684 C C . GLY A 1 83 ? 0.306 5.617 3.843 1.00 88.12 83 GLY A C 1
ATOM 685 O O . GLY A 1 83 ? -0.513 6.262 3.192 1.00 88.12 83 GLY A O 1
ATOM 686 N N . GLU A 1 84 ? 1.588 5.484 3.505 1.00 88.75 84 GLU A N 1
ATOM 687 C CA . GLU A 1 84 ? 2.227 5.991 2.291 1.00 88.75 84 GLU A CA 1
ATOM 688 C C . GLU A 1 84 ? 2.584 4.799 1.432 1.00 88.75 84 GLU A C 1
ATOM 690 O O . GLU A 1 84 ? 3.274 3.891 1.896 1.00 88.75 84 GLU A O 1
ATOM 695 N N . VAL A 1 85 ? 2.175 4.823 0.174 1.00 89.81 85 VAL A N 1
ATOM 696 C CA . VAL A 1 85 ? 2.610 3.832 -0.799 1.00 89.81 85 VAL A CA 1
ATOM 697 C C . VAL A 1 85 ? 3.844 4.360 -1.523 1.00 89.81 85 VAL A C 1
ATOM 699 O O . VAL A 1 85 ? 3.880 5.491 -1.999 1.00 89.81 85 VAL A O 1
ATOM 702 N N . SER A 1 86 ? 4.878 3.541 -1.638 1.00 87.38 86 SER A N 1
ATOM 703 C CA . SER A 1 86 ? 6.098 3.902 -2.354 1.00 87.38 86 SER A CA 1
ATOM 704 C C . SER A 1 86 ? 6.581 2.757 -3.230 1.00 87.38 86 SER A C 1
ATOM 706 O O . SER A 1 86 ? 6.318 1.591 -2.950 1.00 87.38 86 SER A O 1
ATOM 708 N N . CYS A 1 87 ? 7.313 3.102 -4.285 1.00 82.81 87 CYS A N 1
ATOM 709 C CA . CYS A 1 87 ? 8.071 2.152 -5.082 1.00 82.81 87 CYS A CA 1
ATOM 710 C C . CYS A 1 87 ? 9.558 2.467 -4.925 1.00 82.81 87 CYS A C 1
ATOM 712 O O . CYS A 1 87 ? 10.081 3.375 -5.575 1.00 82.81 87 CYS A O 1
ATOM 714 N N . ARG A 1 88 ? 10.228 1.765 -4.009 1.00 76.44 88 ARG A N 1
ATOM 715 C CA . ARG A 1 88 ? 11.664 1.920 -3.763 1.00 76.44 88 ARG A CA 1
ATOM 716 C C . ARG A 1 88 ? 12.355 0.578 -3.885 1.00 76.44 88 ARG A C 1
ATOM 718 O O . ARG A 1 88 ? 12.164 -0.304 -3.056 1.00 76.44 88 ARG A O 1
ATOM 725 N N . PHE A 1 89 ? 13.201 0.445 -4.889 1.00 68.44 89 PHE A N 1
ATOM 726 C CA . PHE A 1 89 ? 14.137 -0.665 -4.943 1.00 68.44 89 PHE A CA 1
ATOM 727 C C . PHE A 1 89 ? 15.275 -0.366 -3.968 1.00 68.44 89 PHE A C 1
ATOM 729 O O . PHE A 1 89 ? 15.853 0.722 -4.020 1.00 68.44 89 PHE A O 1
ATOM 736 N N . PHE A 1 90 ? 15.569 -1.291 -3.055 1.00 58.59 90 PHE A N 1
ATOM 737 C CA . PHE A 1 90 ? 16.795 -1.194 -2.270 1.00 58.59 90 PHE A CA 1
ATOM 738 C C . PHE A 1 90 ? 17.981 -1.226 -3.245 1.00 58.59 90 PHE A C 1
ATOM 740 O O . PHE A 1 90 ? 17.971 -1.978 -4.222 1.00 58.59 90 PHE A O 1
ATOM 747 N N . MET A 1 91 ? 18.959 -0.339 -3.050 1.00 49.47 91 MET A N 1
ATOM 748 C CA . MET A 1 91 ? 20.189 -0.390 -3.835 1.00 49.47 91 MET A CA 1
ATOM 749 C C . MET A 1 91 ? 20.997 -1.594 -3.353 1.00 49.47 91 MET A C 1
ATOM 751 O O . MET A 1 91 ? 21.615 -1.529 -2.295 1.00 49.47 91 MET A O 1
ATOM 755 N N . ASP A 1 92 ? 20.954 -2.689 -4.108 1.00 49.53 92 ASP A N 1
ATOM 756 C CA . ASP A 1 92 ? 21.771 -3.869 -3.828 1.00 49.53 92 ASP A CA 1
ATOM 757 C C . ASP A 1 92 ? 23.219 -3.637 -4.277 1.00 49.53 92 ASP A C 1
ATOM 759 O O . ASP A 1 92 ? 23.472 -3.271 -5.428 1.00 49.53 92 ASP A O 1
ATOM 763 N N . PHE A 1 93 ? 24.156 -3.861 -3.351 1.00 45.03 93 PHE A N 1
ATOM 764 C CA . PHE A 1 93 ? 25.604 -3.845 -3.591 1.00 45.03 93 PHE A CA 1
ATOM 765 C C . PHE A 1 93 ? 26.124 -5.159 -4.203 1.00 45.03 93 PHE A C 1
ATOM 767 O O . PHE A 1 93 ? 27.208 -5.156 -4.780 1.00 45.03 93 PHE A O 1
ATOM 774 N N . ASP A 1 94 ? 25.341 -6.243 -4.158 1.00 39.78 94 ASP A N 1
ATOM 775 C CA . ASP A 1 94 ? 25.730 -7.554 -4.683 1.00 39.78 94 ASP A CA 1
ATOM 776 C C . ASP A 1 94 ? 24.903 -7.913 -5.923 1.00 39.78 94 ASP A C 1
ATOM 778 O O . ASP A 1 94 ? 23.714 -8.229 -5.867 1.00 39.78 94 ASP A O 1
ATOM 782 N N . GLY A 1 95 ? 25.550 -7.820 -7.083 1.00 39.97 95 GLY A N 1
ATOM 783 C CA . GLY A 1 95 ? 24.940 -7.888 -8.410 1.00 39.97 95 GLY A CA 1
ATOM 784 C C . GLY A 1 95 ? 24.488 -9.271 -8.883 1.00 39.97 95 GLY A C 1
ATOM 785 O O . GLY A 1 95 ? 24.804 -9.622 -10.012 1.00 39.97 95 GLY A O 1
ATOM 786 N N . ASN A 1 96 ? 23.753 -10.049 -8.084 1.00 42.88 96 ASN A N 1
ATOM 787 C CA . ASN A 1 96 ? 23.243 -11.359 -8.511 1.00 42.88 96 ASN A CA 1
ATOM 788 C C . ASN A 1 96 ? 21.864 -11.692 -7.918 1.00 42.88 96 ASN A C 1
ATOM 790 O O . ASN A 1 96 ? 21.791 -12.443 -6.959 1.00 42.88 96 ASN A O 1
ATOM 794 N N . PHE A 1 97 ? 20.779 -11.186 -8.516 1.00 45.06 97 PHE A N 1
ATOM 795 C CA . PHE A 1 97 ? 19.467 -11.859 -8.644 1.00 45.06 97 PHE A CA 1
ATOM 796 C C . PHE A 1 97 ? 18.633 -11.140 -9.731 1.00 45.06 97 PHE A C 1
ATOM 798 O O . PHE A 1 97 ? 19.021 -10.053 -10.168 1.00 45.06 97 PHE A O 1
ATOM 805 N N . PRO A 1 98 ? 17.599 -11.793 -10.303 1.00 39.78 98 PRO A N 1
ATOM 806 C CA . PRO A 1 98 ? 17.265 -11.686 -11.713 1.00 39.78 98 PRO A CA 1
ATOM 807 C C . PRO A 1 98 ? 16.836 -10.268 -12.073 1.00 39.78 98 PRO A C 1
ATOM 809 O O . PRO A 1 98 ? 16.199 -9.560 -11.294 1.00 39.78 98 PRO A O 1
ATOM 812 N N . SER A 1 99 ? 17.188 -9.883 -13.292 1.00 39.56 99 SER A N 1
ATOM 813 C CA . SER A 1 99 ? 16.891 -8.618 -13.943 1.00 39.56 99 SER A CA 1
ATOM 814 C C . SER A 1 99 ? 15.384 -8.342 -14.022 1.00 39.56 99 SER A C 1
ATOM 816 O O . SER A 1 99 ? 14.788 -8.418 -15.096 1.00 39.56 99 SER A O 1
ATOM 818 N N . PHE A 1 100 ? 14.747 -7.984 -12.908 1.00 45.97 100 PHE A N 1
ATOM 819 C CA . PHE A 1 100 ? 13.528 -7.194 -12.959 1.00 45.97 100 PHE A CA 1
ATOM 820 C C . PHE A 1 100 ? 13.945 -5.893 -13.625 1.00 45.97 100 PHE A C 1
ATOM 822 O O . PHE A 1 100 ? 14.675 -5.095 -13.036 1.00 45.97 100 PHE A O 1
ATOM 829 N N . LYS A 1 101 ? 13.602 -5.747 -14.907 1.00 47.75 101 LYS A N 1
ATOM 830 C CA . LYS A 1 101 ? 13.872 -4.556 -15.707 1.00 47.75 101 LYS A CA 1
ATOM 831 C C . LYS A 1 101 ? 13.300 -3.361 -14.953 1.00 47.75 101 LYS A C 1
ATOM 833 O O . LYS A 1 101 ? 12.098 -3.110 -14.949 1.00 47.75 101 LYS A O 1
ATOM 838 N N . ARG A 1 102 ? 14.190 -2.678 -14.233 1.00 51.41 102 ARG A N 1
ATOM 839 C CA . ARG A 1 102 ? 13.884 -1.546 -13.364 1.00 51.41 102 ARG A CA 1
ATOM 840 C C . ARG A 1 102 ? 13.372 -0.423 -14.259 1.00 51.41 102 ARG A C 1
ATOM 842 O O . ARG A 1 102 ? 14.168 0.328 -14.818 1.00 51.41 102 ARG A O 1
ATOM 849 N N . ARG A 1 103 ? 12.056 -0.306 -14.442 1.00 49.75 103 ARG A N 1
ATOM 850 C CA . ARG A 1 103 ? 11.498 0.943 -14.960 1.00 49.75 103 ARG A CA 1
ATOM 851 C C . ARG A 1 103 ? 11.684 1.994 -13.874 1.00 49.75 103 ARG A C 1
ATOM 853 O O . ARG A 1 103 ? 11.433 1.748 -12.699 1.00 49.75 103 ARG A O 1
ATOM 860 N N . SER A 1 104 ? 12.212 3.141 -14.284 1.00 48.06 104 SER A N 1
ATOM 861 C CA . SER A 1 104 ? 12.395 4.305 -13.424 1.00 48.06 104 SER A CA 1
ATOM 862 C C . SER A 1 104 ? 11.113 4.584 -12.627 1.00 48.06 104 SER A C 1
ATOM 864 O O . SER A 1 104 ? 10.021 4.604 -13.199 1.00 48.06 104 SER A O 1
ATOM 866 N N . SER A 1 105 ? 11.261 4.852 -11.325 1.00 54.12 105 SER A N 1
ATOM 867 C CA . SER A 1 105 ? 10.189 5.228 -10.386 1.00 54.12 105 SER A CA 1
ATOM 868 C C . SER A 1 105 ? 9.342 6.426 -10.838 1.00 54.12 105 SER A C 1
ATOM 870 O O . SER A 1 105 ? 8.322 6.724 -10.223 1.00 54.12 105 SER A O 1
ATOM 872 N N . ASN A 1 106 ? 9.749 7.118 -11.904 1.00 58.03 106 ASN A N 1
ATOM 873 C CA . ASN A 1 106 ? 9.099 8.308 -12.442 1.00 58.03 106 ASN A CA 1
ATOM 874 C C . ASN A 1 106 ? 7.673 8.059 -12.966 1.00 58.03 106 ASN A C 1
ATOM 876 O O . ASN A 1 106 ? 6.897 9.005 -13.041 1.00 58.03 106 ASN A O 1
ATOM 880 N N . ASN A 1 107 ? 7.307 6.809 -13.278 1.00 74.25 107 ASN A N 1
ATOM 881 C CA . ASN A 1 107 ? 5.961 6.452 -13.750 1.00 74.25 107 ASN A CA 1
ATOM 882 C C . ASN A 1 107 ? 5.108 5.736 -12.690 1.00 74.25 107 ASN A C 1
ATOM 884 O O . ASN A 1 107 ? 4.049 5.198 -13.023 1.00 74.25 107 ASN A O 1
ATOM 888 N N . PHE A 1 108 ? 5.557 5.690 -11.431 1.00 86.56 108 PHE A N 1
ATOM 889 C CA . PHE A 1 108 ? 4.805 5.032 -10.369 1.00 86.56 108 PHE A CA 1
ATOM 890 C C . PHE A 1 108 ? 3.478 5.750 -10.109 1.00 86.56 108 PHE A C 1
ATOM 892 O O . PHE A 1 108 ? 3.448 6.947 -9.828 1.00 86.56 108 PHE A O 1
ATOM 899 N N . GLN A 1 109 ? 2.378 5.003 -10.183 1.00 89.56 109 GLN A N 1
ATOM 900 C CA . GLN A 1 109 ? 1.042 5.502 -9.879 1.00 89.56 109 GLN A CA 1
ATOM 901 C C . GLN A 1 109 ? 0.267 4.468 -9.075 1.00 89.56 109 GLN A C 1
ATOM 903 O O . GLN A 1 109 ? 0.135 3.316 -9.496 1.00 89.56 109 GLN A O 1
ATOM 908 N N . VAL A 1 110 ? -0.305 4.906 -7.956 1.00 91.81 110 VAL A N 1
ATOM 909 C CA . VAL A 1 110 ? -1.300 4.131 -7.213 1.00 91.81 110 VAL A CA 1
ATOM 910 C C . VAL A 1 110 ? -2.655 4.327 -7.890 1.00 91.81 110 VAL A C 1
ATOM 912 O O . VAL A 1 110 ? -3.120 5.456 -8.034 1.00 91.81 110 VAL A O 1
ATOM 915 N N . LYS A 1 111 ? -3.273 3.234 -8.338 1.00 92.00 111 LYS A N 1
ATOM 916 C CA . LYS A 1 111 ? -4.585 3.236 -9.000 1.00 92.00 111 LYS A CA 1
ATOM 917 C C . LYS A 1 111 ? -5.715 3.167 -7.987 1.00 92.00 111 LYS A C 1
ATOM 919 O O . LYS A 1 111 ? -6.666 3.937 -8.088 1.00 92.00 111 LYS A O 1
ATOM 924 N N . SER A 1 112 ? -5.590 2.293 -6.994 1.00 94.06 112 SER A N 1
ATOM 925 C CA . SER A 1 112 ? -6.525 2.233 -5.876 1.00 94.06 112 SER A CA 1
ATOM 926 C C . SER A 1 112 ? -5.891 1.609 -4.640 1.00 94.06 112 SER A C 1
ATOM 928 O O . SER A 1 112 ? -4.906 0.869 -4.715 1.00 94.06 112 SER A O 1
ATOM 930 N N . VAL A 1 113 ? -6.486 1.923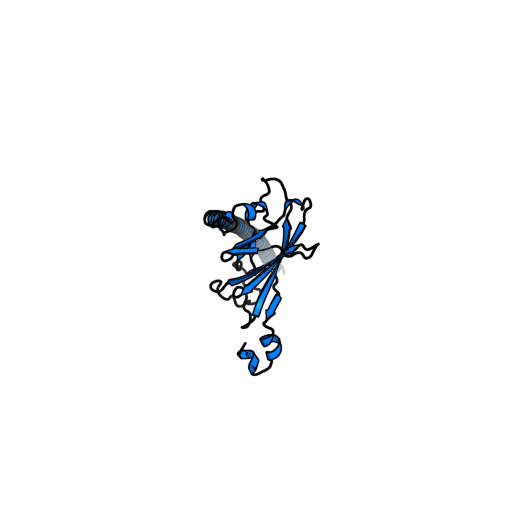 -3.492 1.00 95.19 113 VAL A N 1
ATOM 931 C CA . VAL A 1 113 ? -6.223 1.268 -2.216 1.00 95.19 113 VAL A CA 1
ATOM 932 C C . VAL A 1 113 ? -7.561 0.820 -1.647 1.00 95.19 113 VAL A C 1
ATOM 934 O O . VAL A 1 113 ? -8.485 1.620 -1.511 1.00 95.19 113 VAL A O 1
ATOM 937 N N . GLU A 1 114 ? -7.655 -0.456 -1.311 1.00 96.00 114 GLU A N 1
ATOM 938 C CA . GLU A 1 114 ? -8.820 -1.075 -0.692 1.00 96.00 114 GLU A CA 1
ATOM 939 C C . GLU A 1 114 ? -8.397 -1.643 0.658 1.00 96.00 114 GLU A C 1
ATOM 941 O O . GLU A 1 114 ? -7.354 -2.288 0.761 1.00 96.00 114 GLU A O 1
ATOM 946 N N . VAL A 1 115 ? -9.189 -1.408 1.701 1.00 93.25 115 VAL A N 1
ATOM 947 C CA . VAL A 1 115 ? -8.917 -1.949 3.037 1.00 93.25 115 VAL A CA 1
ATOM 948 C C . VAL A 1 115 ? -10.140 -2.706 3.506 1.00 93.25 115 VAL A C 1
ATOM 950 O O . VAL A 1 115 ? -11.236 -2.156 3.471 1.00 93.25 115 VAL A O 1
ATOM 953 N N . PHE A 1 116 ? -9.959 -3.948 3.938 1.00 93.56 116 PHE A N 1
ATOM 954 C CA . PHE A 1 116 ? -11.049 -4.800 4.400 1.00 93.56 116 PHE A CA 1
ATOM 955 C C . PHE A 1 116 ? -10.701 -5.519 5.696 1.00 93.56 116 PHE A C 1
ATOM 957 O O . PHE A 1 116 ? -9.542 -5.854 5.946 1.00 93.56 116 PHE A O 1
ATOM 964 N N . ASP A 1 117 ? -11.717 -5.742 6.523 1.00 90.25 117 ASP A N 1
ATOM 965 C CA . ASP A 1 117 ? -11.633 -6.578 7.716 1.00 90.25 117 ASP A CA 1
ATOM 966 C C . ASP A 1 117 ? -11.523 -8.052 7.304 1.00 90.25 117 ASP A C 1
ATOM 968 O O . ASP A 1 117 ? -12.339 -8.559 6.535 1.00 90.25 117 ASP A O 1
ATOM 972 N N . GLU A 1 118 ? -10.506 -8.750 7.808 1.00 88.31 118 GLU A N 1
ATOM 973 C CA . GLU A 1 118 ? -10.270 -10.160 7.475 1.00 88.31 118 GLU A CA 1
ATOM 974 C C . GLU A 1 118 ? -11.355 -11.090 8.036 1.00 88.31 118 GLU A C 1
ATOM 976 O O . GLU A 1 118 ? -11.610 -12.154 7.477 1.00 88.31 118 GLU A O 1
ATOM 981 N N . SER A 1 119 ? -12.000 -10.697 9.136 1.00 86.06 119 SER A N 1
ATOM 982 C CA . SER A 1 119 ? -13.009 -11.503 9.823 1.00 86.06 119 SER A CA 1
ATOM 983 C C . SER A 1 119 ? -14.412 -11.326 9.250 1.00 86.06 119 SER A C 1
ATOM 985 O O . SER A 1 119 ? -15.149 -12.303 9.134 1.00 86.06 119 SER A O 1
ATOM 987 N N . THR A 1 120 ? -14.798 -10.097 8.899 1.00 86.75 120 THR A N 1
ATOM 988 C CA . THR A 1 120 ? -16.151 -9.795 8.400 1.00 86.75 120 THR A CA 1
ATOM 989 C C . THR A 1 120 ? -16.208 -9.645 6.883 1.00 86.75 120 THR A C 1
ATOM 991 O O . THR A 1 120 ? -17.293 -9.712 6.311 1.00 86.75 120 THR A O 1
ATOM 994 N N . GLY A 1 121 ? -15.066 -9.427 6.222 1.00 86.31 121 GLY A N 1
ATOM 995 C CA . GLY A 1 121 ? -15.007 -9.054 4.809 1.00 86.31 121 GLY A CA 1
ATOM 996 C C . GLY A 1 121 ? -15.506 -7.633 4.526 1.00 86.31 121 GLY A C 1
ATOM 997 O O . GLY A 1 121 ? -15.636 -7.258 3.363 1.00 86.31 121 GLY A O 1
ATOM 998 N N . GLU A 1 122 ? -15.804 -6.839 5.561 1.00 89.25 122 GLU A N 1
ATOM 999 C CA . GLU A 1 122 ? -16.281 -5.465 5.411 1.00 89.25 122 GLU A CA 1
ATOM 1000 C C . GLU A 1 122 ? -15.180 -4.578 4.825 1.00 89.25 122 GLU A C 1
ATOM 1002 O O . GLU A 1 122 ? -14.066 -4.532 5.347 1.00 89.25 122 GLU A O 1
ATOM 1007 N N . GLN A 1 123 ? -15.497 -3.851 3.753 1.00 92.31 123 GLN A N 1
ATOM 1008 C CA . GLN A 1 123 ? -14.588 -2.889 3.144 1.00 92.31 123 GLN A CA 1
ATOM 1009 C C . GLN A 1 123 ? -14.735 -1.521 3.813 1.00 92.31 123 GLN A C 1
ATOM 1011 O O . GLN A 1 123 ? -15.812 -0.925 3.820 1.00 92.31 123 GLN A O 1
ATOM 1016 N N . TYR A 1 124 ? -13.629 -0.989 4.321 1.00 90.75 124 TYR A N 1
ATOM 1017 C CA . TYR A 1 124 ? -13.597 0.341 4.906 1.00 90.75 124 TYR A CA 1
ATOM 1018 C C . TYR A 1 124 ? -13.463 1.419 3.825 1.00 90.75 124 TYR A C 1
ATOM 1020 O O . TYR A 1 124 ? -12.652 1.272 2.905 1.00 90.75 124 TYR A O 1
ATOM 1028 N N . PRO A 1 125 ? -14.192 2.542 3.947 1.00 91.25 125 PRO A N 1
ATOM 1029 C CA . PRO A 1 125 ? -13.993 3.700 3.089 1.00 91.25 125 PRO A CA 1
ATOM 1030 C C . PRO A 1 125 ? -12.546 4.213 3.135 1.00 91.25 125 PRO A C 1
ATOM 1032 O O . PRO A 1 125 ? -11.990 4.446 4.212 1.00 91.25 125 PRO A O 1
ATOM 1035 N N . VAL A 1 126 ? -11.961 4.451 1.958 1.00 91.56 126 VAL A N 1
ATOM 1036 C CA . VAL A 1 126 ? -10.584 4.944 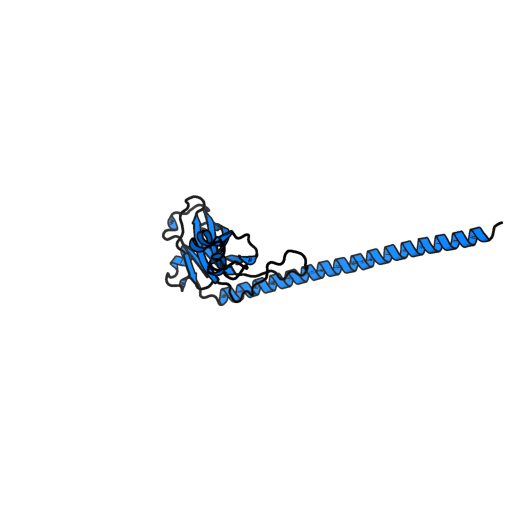1.797 1.00 91.56 126 VAL A CA 1
ATOM 1037 C C . VAL A 1 126 ? -10.581 6.332 1.160 1.00 91.56 126 VAL A C 1
ATOM 1039 O O . VAL A 1 126 ? -11.262 6.580 0.167 1.00 91.56 126 VAL A O 1
ATOM 1042 N N . ILE A 1 127 ? -9.793 7.246 1.724 1.00 90.06 127 ILE A N 1
ATOM 1043 C CA . ILE A 1 127 ? -9.468 8.547 1.131 1.00 90.06 127 ILE A CA 1
ATOM 1044 C C . ILE A 1 127 ? -8.019 8.492 0.677 1.00 90.06 127 ILE A C 1
ATOM 1046 O O . ILE A 1 127 ? -7.141 8.187 1.482 1.00 90.06 127 ILE A O 1
ATOM 1050 N N . MET A 1 128 ? -7.771 8.830 -0.586 1.00 89.38 128 MET A N 1
ATOM 1051 C CA . MET A 1 128 ? -6.426 8.916 -1.146 1.00 89.38 128 MET A CA 1
ATOM 1052 C C . MET A 1 128 ? -6.048 10.360 -1.471 1.00 89.38 128 MET A C 1
ATOM 1054 O O . MET A 1 128 ? -6.870 11.135 -1.961 1.00 89.38 128 MET A O 1
ATOM 1058 N N . LYS A 1 129 ? -4.780 10.707 -1.240 1.00 86.50 129 LYS A N 1
ATOM 1059 C CA . LYS A 1 129 ? -4.178 11.963 -1.682 1.00 86.50 129 LYS A CA 1
ATOM 1060 C C . LYS A 1 129 ? -2.770 11.710 -2.213 1.00 86.50 129 LYS A C 1
ATOM 1062 O O . LYS A 1 129 ? -1.822 11.549 -1.453 1.00 86.50 129 LYS A O 1
ATOM 1067 N N . GLY A 1 130 ? -2.636 11.667 -3.537 1.00 85.56 130 GLY A N 1
ATOM 1068 C CA . GLY A 1 130 ? -1.399 11.212 -4.171 1.00 85.56 130 GLY A CA 1
ATOM 1069 C C . GLY A 1 130 ? -1.129 9.751 -3.810 1.00 85.56 130 GLY A C 1
ATOM 1070 O O . GLY A 1 130 ? -1.985 8.899 -4.037 1.00 85.56 130 GLY A O 1
ATOM 1071 N N . ASN A 1 131 ? 0.028 9.483 -3.208 1.00 88.44 131 ASN A N 1
ATOM 1072 C CA . ASN A 1 131 ? 0.413 8.140 -2.759 1.00 88.44 131 ASN A CA 1
ATOM 1073 C C . ASN A 1 131 ? 0.017 7.846 -1.306 1.00 88.44 131 ASN A C 1
ATOM 1075 O O . ASN A 1 131 ? 0.339 6.786 -0.769 1.00 88.44 131 ASN A O 1
ATOM 1079 N N . ASP A 1 132 ? -0.665 8.787 -0.665 1.00 89.06 132 ASP A N 1
ATOM 1080 C CA . ASP A 1 132 ? -1.058 8.687 0.726 1.00 89.06 132 ASP A CA 1
ATOM 1081 C C . ASP A 1 132 ? -2.499 8.224 0.829 1.00 89.06 132 ASP A C 1
ATOM 1083 O O . ASP A 1 132 ? -3.342 8.624 0.022 1.00 89.06 132 ASP A O 1
ATOM 1087 N N . PHE A 1 133 ? -2.814 7.441 1.856 1.00 91.19 133 PHE A N 1
ATOM 1088 C CA . PHE A 1 133 ? -4.189 7.047 2.107 1.00 91.19 133 PHE A CA 1
ATOM 1089 C C . PHE A 1 133 ? -4.544 6.998 3.586 1.00 91.19 133 PHE A C 1
ATOM 1091 O O . PHE A 1 133 ? -3.697 6.817 4.466 1.00 91.19 133 PHE A O 1
ATOM 1098 N N . VAL A 1 134 ? -5.845 7.125 3.836 1.00 90.19 134 VAL A N 1
ATOM 1099 C CA . VAL A 1 134 ? -6.468 6.821 5.119 1.00 90.19 134 VAL A CA 1
ATOM 1100 C C . VAL A 1 134 ? -7.729 6.009 4.890 1.00 90.19 134 VAL A C 1
ATOM 1102 O O . VAL A 1 134 ? -8.647 6.464 4.209 1.00 90.19 134 VAL A O 1
ATOM 1105 N N . ALA A 1 135 ? -7.777 4.831 5.498 1.00 90.50 135 ALA A N 1
ATOM 1106 C CA . ALA A 1 135 ? -8.992 4.058 5.676 1.00 90.50 135 ALA A CA 1
ATOM 1107 C C . ALA A 1 135 ? -9.575 4.362 7.055 1.00 90.50 135 ALA A C 1
ATOM 1109 O O . ALA A 1 135 ? -8.840 4.404 8.045 1.00 90.50 135 ALA A O 1
ATOM 1110 N N . PHE A 1 136 ? -10.881 4.582 7.130 1.00 87.56 136 PHE A N 1
ATOM 1111 C CA . PHE A 1 136 ? -11.552 4.941 8.375 1.00 87.56 136 PHE A CA 1
ATOM 1112 C C . PHE A 1 136 ? -12.881 4.204 8.505 1.00 87.56 136 PHE A C 1
ATOM 1114 O O . PHE A 1 136 ? -13.526 3.871 7.516 1.00 87.56 136 PHE A O 1
ATOM 1121 N N . HIS A 1 137 ? -13.302 3.979 9.742 1.00 86.44 137 HIS A N 1
ATOM 1122 C CA . HIS A 1 137 ? -14.594 3.382 10.051 1.00 86.44 137 HIS A CA 1
ATOM 1123 C C . HIS A 1 137 ? -15.588 4.487 10.425 1.00 86.44 137 HIS A C 1
ATOM 1125 O O . HIS A 1 137 ? -15.290 5.336 11.260 1.00 86.44 137 HIS A O 1
ATOM 1131 N N . GLU A 1 138 ? -16.800 4.495 9.871 1.00 79.00 138 GLU A N 1
ATOM 1132 C CA . GLU A 1 138 ? -17.748 5.588 10.159 1.00 79.00 138 GLU A CA 1
ATOM 1133 C C . GLU A 1 138 ? -18.154 5.630 11.645 1.00 79.00 138 GLU A C 1
ATOM 1135 O O . GLU A 1 138 ? -18.088 6.689 12.268 1.00 79.00 138 GLU A O 1
ATOM 1140 N N . ASN A 1 139 ? -18.434 4.461 12.237 1.00 76.75 139 ASN A N 1
ATOM 1141 C CA . ASN A 1 139 ? -18.763 4.285 13.657 1.00 76.75 139 ASN A CA 1
ATOM 1142 C C . ASN A 1 139 ? -17.776 3.368 14.414 1.00 76.75 139 ASN A C 1
ATOM 1144 O O . ASN A 1 139 ? -18.133 2.280 14.864 1.00 76.75 139 ASN A O 1
ATOM 1148 N N . LEU A 1 140 ? -16.535 3.824 14.630 1.00 70.69 140 LEU A N 1
ATOM 1149 C CA . LEU A 1 140 ? -15.491 3.072 15.362 1.00 70.69 140 LEU A CA 1
ATOM 1150 C C . LEU A 1 140 ? -15.805 2.848 16.870 1.00 70.69 140 LEU A C 1
ATOM 1152 O O . LEU A 1 140 ? -14.984 2.325 17.626 1.00 70.69 140 LEU A O 1
ATOM 1156 N N . THR A 1 141 ? -16.963 3.283 17.375 1.00 65.00 141 THR A N 1
ATOM 1157 C CA . THR A 1 141 ? -17.396 3.115 18.780 1.00 65.00 141 THR A CA 1
ATOM 1158 C C . THR A 1 141 ? -17.645 1.664 19.182 1.00 65.00 141 THR A C 1
ATOM 1160 O O . THR A 1 141 ? -17.576 1.355 20.370 1.00 65.00 141 THR A O 1
ATOM 1163 N N . HIS A 1 142 ? -17.873 0.769 18.219 1.00 62.06 142 HIS A N 1
ATOM 1164 C CA . HIS A 1 142 ? -18.232 -0.627 18.484 1.00 62.06 142 HIS A CA 1
ATOM 1165 C C . HIS A 1 142 ? -17.046 -1.605 18.462 1.00 62.06 142 HIS A C 1
ATOM 1167 O O . HIS A 1 142 ? -17.197 -2.758 18.859 1.00 62.06 142 HIS A O 1
ATOM 1173 N N . VAL A 1 143 ? -15.848 -1.162 18.068 1.00 65.94 143 VAL A N 1
ATOM 1174 C CA . VAL A 1 143 ? -14.675 -2.037 17.929 1.00 65.94 143 VAL A CA 1
ATOM 1175 C C . VAL A 1 143 ? -13.798 -1.950 19.183 1.00 65.94 143 VAL A C 1
ATOM 1177 O O . VAL A 1 143 ? -12.942 -1.075 19.303 1.00 65.94 143 VAL A O 1
ATOM 1180 N N . ARG A 1 144 ? -14.037 -2.840 20.157 1.00 68.31 144 ARG A N 1
ATOM 1181 C CA . ARG A 1 144 ? -13.223 -2.954 21.391 1.00 68.31 144 ARG A CA 1
ATOM 1182 C C . ARG A 1 144 ? -12.030 -3.905 21.247 1.00 68.31 144 ARG A C 1
ATOM 1184 O O . ARG A 1 144 ? -11.054 -3.800 21.990 1.00 68.31 144 ARG A O 1
ATOM 1191 N N . GLU A 1 145 ? -12.115 -4.825 20.296 1.00 75.12 145 GLU A N 1
ATOM 1192 C CA . GLU A 1 145 ? -11.127 -5.875 20.062 1.00 75.12 145 GLU A CA 1
ATOM 1193 C C . GLU A 1 145 ? -10.118 -5.475 18.982 1.00 75.12 145 GLU A C 1
ATOM 1195 O O . GLU A 1 145 ? -10.350 -4.561 18.189 1.00 75.12 145 GLU A O 1
ATOM 1200 N N . LYS A 1 146 ? -8.967 -6.155 18.972 1.00 82.38 146 LYS A N 1
ATOM 1201 C CA . LYS A 1 146 ? -7.984 -6.026 17.895 1.00 82.38 146 LYS A CA 1
ATOM 1202 C C . LYS A 1 146 ? -8.570 -6.659 16.632 1.00 82.38 146 LYS A C 1
ATOM 1204 O O . LYS A 1 146 ? -8.939 -7.827 16.658 1.00 82.38 146 LYS A O 1
ATOM 1209 N N . ARG A 1 147 ? -8.620 -5.902 15.541 1.00 83.12 147 ARG A N 1
ATOM 1210 C CA . ARG A 1 147 ? -9.093 -6.359 14.233 1.00 83.12 147 ARG A CA 1
ATOM 1211 C C . ARG A 1 147 ? -7.919 -6.495 13.280 1.00 83.12 147 ARG A C 1
ATOM 1213 O O . ARG A 1 147 ? -7.032 -5.639 13.256 1.00 83.12 147 ARG A O 1
ATOM 1220 N N . PHE A 1 148 ? -7.911 -7.580 12.521 1.00 88.50 148 PHE A N 1
ATOM 1221 C CA . PHE A 1 148 ? -6.967 -7.784 11.432 1.00 88.50 148 PHE A CA 1
ATOM 1222 C C . PHE A 1 148 ? -7.587 -7.248 10.152 1.00 88.50 148 PHE A C 1
ATOM 1224 O O . PHE A 1 148 ? -8.771 -7.456 9.889 1.00 88.50 148 PHE A O 1
ATOM 1231 N N . VAL A 1 149 ? -6.792 -6.504 9.398 1.00 90.62 149 VAL A N 1
ATOM 1232 C CA . VAL A 1 149 ? -7.226 -5.883 8.155 1.00 90.62 149 VAL A CA 1
ATOM 1233 C C . VAL A 1 149 ? -6.206 -6.154 7.078 1.00 90.62 149 VAL A C 1
ATOM 1235 O O . VAL A 1 149 ? -4.995 -6.089 7.301 1.00 90.62 149 VAL A O 1
ATOM 1238 N N . THR A 1 150 ? -6.712 -6.397 5.885 1.00 93.50 150 THR A N 1
ATOM 1239 C CA . THR A 1 150 ? -5.895 -6.507 4.694 1.00 93.50 150 THR A CA 1
ATOM 1240 C C . THR A 1 150 ? -6.045 -5.238 3.863 1.00 93.50 150 THR A C 1
ATOM 1242 O O . THR A 1 150 ? -7.140 -4.713 3.673 1.00 93.50 150 THR A O 1
ATOM 1245 N N . ILE A 1 151 ? -4.918 -4.745 3.363 1.00 94.44 151 ILE A N 1
ATOM 1246 C CA . ILE A 1 151 ? -4.794 -3.591 2.482 1.00 94.44 151 ILE A CA 1
ATOM 1247 C C . ILE A 1 151 ? -4.370 -4.122 1.112 1.00 94.44 151 ILE A C 1
ATOM 1249 O O . ILE A 1 151 ? -3.273 -4.667 0.971 1.00 94.44 151 ILE A O 1
ATOM 1253 N N . ARG A 1 152 ? -5.222 -3.962 0.102 1.00 95.69 152 ARG A N 1
ATOM 1254 C CA . ARG A 1 152 ? -4.909 -4.237 -1.304 1.00 95.69 152 ARG A CA 1
ATOM 1255 C C . ARG A 1 152 ? -4.578 -2.938 -2.012 1.00 95.69 152 ARG A C 1
ATOM 1257 O O . ARG A 1 152 ? -5.329 -1.971 -1.938 1.00 95.69 152 ARG A O 1
ATOM 1264 N N . ILE A 1 153 ? -3.449 -2.924 -2.702 1.00 95.19 153 ILE A N 1
ATOM 1265 C CA . ILE A 1 153 ? -2.928 -1.758 -3.405 1.00 95.19 153 ILE A CA 1
ATOM 1266 C C . ILE A 1 153 ? -2.764 -2.135 -4.867 1.00 95.19 153 ILE A C 1
ATOM 1268 O O . ILE A 1 153 ? -1.932 -2.980 -5.193 1.00 95.19 153 ILE A O 1
ATOM 1272 N N . LYS A 1 154 ? -3.523 -1.481 -5.743 1.00 94.81 154 LYS A N 1
ATOM 1273 C CA . LYS A 1 154 ? -3.366 -1.604 -7.193 1.00 94.81 154 LYS A CA 1
ATOM 1274 C C . LYS A 1 154 ? -2.476 -0.486 -7.698 1.00 94.81 154 LYS A C 1
ATOM 1276 O O . LYS A 1 154 ? -2.711 0.685 -7.390 1.00 94.81 154 LYS A O 1
ATOM 1281 N N . HIS A 1 155 ? -1.437 -0.823 -8.450 1.00 92.44 155 HIS A N 1
ATOM 1282 C CA . HIS A 1 155 ? -0.455 0.145 -8.926 1.00 92.44 155 HIS A CA 1
ATOM 1283 C C . HIS A 1 155 ? 0.121 -0.209 -10.293 1.00 92.44 155 HIS A C 1
ATOM 1285 O O . HIS A 1 155 ? 0.072 -1.345 -10.759 1.00 92.44 155 HIS A O 1
ATOM 1291 N N . THR A 1 156 ? 0.681 0.807 -10.941 1.00 89.75 156 THR A N 1
ATOM 1292 C CA . THR A 1 156 ? 1.401 0.689 -12.211 1.00 89.75 156 THR A CA 1
ATOM 1293 C C . THR A 1 156 ? 2.745 1.397 -12.116 1.00 89.75 156 THR A C 1
ATOM 1295 O O . THR A 1 156 ? 2.910 2.331 -11.330 1.00 89.75 156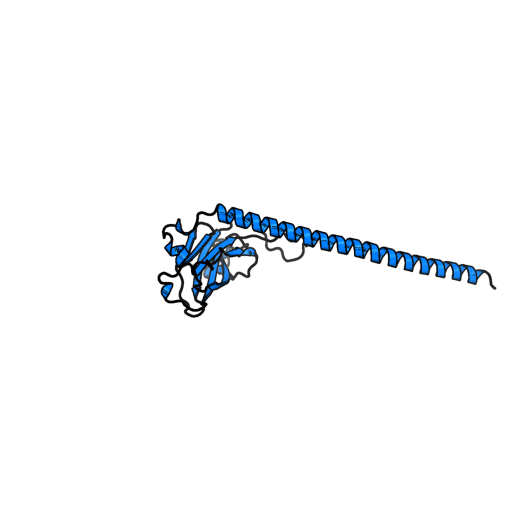 THR A O 1
ATOM 1298 N N . GLY A 1 157 ? 3.703 0.992 -12.949 1.00 83.56 157 GLY A N 1
ATOM 1299 C CA . GLY A 1 157 ? 4.980 1.692 -13.099 1.00 83.56 157 GLY A CA 1
ATOM 1300 C C . GLY A 1 157 ? 6.013 1.406 -12.011 1.00 83.56 157 GLY A C 1
ATOM 1301 O O . GLY A 1 157 ? 7.138 1.873 -12.147 1.00 83.56 157 GLY A O 1
ATOM 1302 N N . CYS A 1 158 ? 5.671 0.629 -10.973 1.00 83.12 158 CYS A N 1
ATOM 1303 C CA . CYS A 1 158 ? 6.676 0.107 -10.050 1.00 83.12 158 CYS A CA 1
ATOM 1304 C C . CYS A 1 158 ? 7.386 -1.122 -10.616 1.00 83.12 158 CYS A C 1
ATOM 1306 O O . CYS A 1 158 ? 8.607 -1.192 -10.619 1.00 83.12 158 CYS A O 1
ATOM 1308 N N . VAL A 1 159 ? 6.616 -2.073 -11.138 1.00 82.12 159 VAL A N 1
ATOM 1309 C CA . VAL A 1 159 ? 7.115 -3.273 -11.813 1.00 82.12 159 VAL A CA 1
ATOM 1310 C C . VAL A 1 159 ? 6.804 -3.177 -13.303 1.00 82.12 159 VAL A C 1
ATOM 1312 O O . VAL A 1 159 ? 5.867 -2.478 -13.704 1.00 82.12 159 VAL A O 1
ATOM 1315 N N . GLU A 1 160 ? 7.620 -3.820 -14.138 1.00 77.19 160 GLU A N 1
ATOM 1316 C CA . GLU A 1 160 ? 7.325 -3.903 -15.566 1.00 77.19 160 GLU A CA 1
ATOM 1317 C C . GLU A 1 160 ? 6.187 -4.902 -15.779 1.00 77.19 160 GLU A C 1
ATOM 1319 O O . GLU A 1 160 ? 6.340 -6.088 -15.510 1.00 77.19 160 GLU A O 1
ATOM 1324 N N . LEU A 1 161 ? 5.053 -4.382 -16.240 1.00 79.44 161 LEU A N 1
ATOM 1325 C CA . LEU A 1 161 ? 3.888 -5.144 -16.663 1.00 79.44 161 LEU A CA 1
ATOM 1326 C C . LEU A 1 161 ? 3.605 -4.798 -18.115 1.00 79.44 161 LEU A C 1
ATOM 1328 O O . LEU A 1 161 ? 3.979 -3.718 -18.597 1.00 79.44 161 LEU A O 1
ATOM 1332 N N . ASP A 1 162 ? 2.900 -5.687 -18.790 1.00 79.19 162 ASP A N 1
ATOM 1333 C CA . ASP A 1 162 ? 2.422 -5.391 -20.122 1.00 79.19 162 ASP A CA 1
ATOM 1334 C C . ASP A 1 162 ? 1.309 -4.321 -20.096 1.00 79.19 162 ASP A C 1
ATOM 1336 O O . ASP A 1 162 ? 0.678 -4.046 -19.070 1.00 79.19 162 ASP A O 1
ATOM 1340 N N . ASN A 1 163 ? 1.032 -3.721 -21.257 1.00 76.38 163 ASN A N 1
ATOM 1341 C CA . ASN A 1 163 ? -0.033 -2.726 -21.400 1.00 76.38 163 ASN A CA 1
ATOM 1342 C C . ASN A 1 163 ? -1.394 -3.289 -20.948 1.00 76.38 163 ASN A C 1
ATOM 1344 O O . ASN A 1 163 ? -1.663 -4.481 -21.083 1.00 76.38 163 ASN A O 1
ATOM 1348 N N . GLY A 1 164 ? -2.227 -2.446 -20.333 1.00 77.50 164 GLY A N 1
ATOM 1349 C CA . GLY A 1 164 ? -3.551 -2.861 -19.860 1.00 77.50 164 GLY A CA 1
ATOM 1350 C C . GLY A 1 164 ? -3.551 -3.781 -18.630 1.00 77.50 164 GLY A C 1
ATOM 1351 O O . GLY A 1 164 ? -4.612 -4.321 -18.296 1.00 77.50 164 GLY A O 1
ATOM 1352 N N . CYS A 1 165 ? -2.402 -3.955 -17.967 1.00 84.44 165 CYS A N 1
ATOM 1353 C CA . CYS A 1 165 ? -2.262 -4.695 -16.714 1.00 84.44 165 CYS A CA 1
ATOM 1354 C C . CYS A 1 165 ? -1.811 -3.790 -15.558 1.00 84.44 165 CYS A C 1
ATOM 1356 O O . CYS A 1 165 ? -1.127 -2.781 -15.744 1.00 84.44 165 CYS A O 1
ATOM 1358 N N . GLU A 1 166 ? -2.212 -4.163 -14.348 1.00 91.19 166 GLU A N 1
ATOM 1359 C CA . GLU A 1 166 ? -1.841 -3.522 -13.090 1.00 91.19 166 GLU A CA 1
ATOM 1360 C C . GLU A 1 166 ? -1.344 -4.567 -12.086 1.00 91.19 166 GLU A C 1
ATOM 1362 O O . GLU A 1 166 ? -1.730 -5.735 -12.139 1.00 91.19 166 GLU A O 1
ATOM 1367 N N . ALA A 1 167 ? -0.458 -4.152 -11.183 1.00 91.06 167 ALA A N 1
ATOM 1368 C CA . ALA A 1 167 ? 0.026 -4.996 -10.103 1.00 91.06 167 ALA A CA 1
ATOM 1369 C C . ALA A 1 167 ? -0.859 -4.783 -8.880 1.00 91.06 167 ALA A C 1
ATOM 1371 O O . ALA A 1 167 ? -1.089 -3.649 -8.463 1.00 91.06 167 ALA A O 1
ATOM 1372 N N . GLU A 1 168 ? -1.311 -5.874 -8.281 1.00 94.62 168 GLU A N 1
ATOM 1373 C CA . GLU A 1 168 ? -2.022 -5.883 -7.012 1.00 94.62 168 GLU A CA 1
ATOM 1374 C C . GLU A 1 168 ? -1.090 -6.410 -5.920 1.00 94.62 168 GLU A C 1
ATOM 1376 O O . GLU A 1 168 ? -0.608 -7.541 -5.974 1.00 94.62 168 GLU A O 1
ATOM 1381 N N . THR A 1 169 ? -0.817 -5.579 -4.919 1.00 92.88 169 THR A N 1
ATOM 1382 C CA . THR A 1 169 ? 0.022 -5.925 -3.771 1.00 92.88 169 THR A CA 1
ATOM 1383 C C . THR A 1 169 ? -0.820 -5.922 -2.504 1.00 92.88 169 THR A C 1
ATOM 1385 O O . THR A 1 169 ? -1.571 -4.982 -2.248 1.00 92.88 169 THR A O 1
ATOM 1388 N N . THR A 1 170 ? -0.667 -6.965 -1.693 1.00 92.69 170 THR A N 1
ATOM 1389 C CA . THR A 1 170 ? -1.467 -7.179 -0.484 1.00 92.69 170 THR A CA 1
ATOM 1390 C C . THR A 1 170 ? -0.607 -7.034 0.773 1.00 92.69 170 THR A C 1
ATOM 1392 O O . THR A 1 170 ? 0.478 -7.611 0.866 1.00 92.69 170 THR A O 1
ATOM 1395 N N . TYR A 1 171 ? -1.101 -6.286 1.761 1.00 91.25 171 TYR A N 1
ATOM 1396 C CA . TYR A 1 171 ? -0.499 -6.144 3.087 1.00 91.25 171 TYR A CA 1
ATOM 1397 C C . TYR A 1 171 ? -1.504 -6.530 4.163 1.00 91.25 171 TYR A C 1
ATOM 1399 O O . TYR A 1 171 ? -2.606 -5.998 4.188 1.00 91.25 171 TYR A O 1
ATOM 1407 N N . SER A 1 172 ? -1.096 -7.377 5.101 1.00 88.31 172 SER A N 1
ATOM 1408 C CA . SER A 1 172 ? -1.867 -7.627 6.319 1.00 88.31 172 SER A CA 1
ATOM 1409 C C . SER A 1 172 ? -1.356 -6.735 7.440 1.00 88.31 172 SER A C 1
ATOM 1411 O O . SER A 1 172 ? -0.149 -6.621 7.671 1.00 88.31 172 SER A O 1
ATOM 1413 N N . THR A 1 173 ? -2.277 -6.094 8.144 1.00 86.81 173 THR A N 1
ATOM 1414 C CA . THR A 1 173 ? -2.000 -5.317 9.347 1.00 86.81 173 THR A CA 1
ATOM 1415 C C . THR A 1 173 ? -3.126 -5.523 10.352 1.00 86.81 173 THR A C 1
ATOM 1417 O O . THR A 1 173 ? -4.050 -6.307 10.152 1.00 86.81 173 THR A O 1
ATOM 1420 N N . SER A 1 174 ? -3.037 -4.858 11.490 1.00 84.81 174 SER A N 1
ATOM 1421 C CA . SER A 1 174 ? -4.077 -4.913 12.501 1.00 84.81 174 SER A CA 1
ATOM 1422 C C . SER A 1 174 ? -4.241 -3.558 13.144 1.00 84.81 174 SER A C 1
ATOM 1424 O O . SER A 1 174 ? -3.251 -2.855 13.354 1.00 84.81 174 SER A O 1
ATOM 1426 N N . PHE A 1 175 ? -5.468 -3.237 13.518 1.00 78.81 175 PHE A N 1
ATOM 1427 C CA . PHE A 1 175 ? -5.767 -2.056 14.300 1.00 78.81 175 PHE A CA 1
ATOM 1428 C C . PHE A 1 175 ? -6.472 -2.461 15.587 1.00 78.81 175 PHE A C 1
ATOM 1430 O O . PHE A 1 175 ? -7.193 -3.456 15.668 1.00 78.81 175 PHE A O 1
ATOM 1437 N N . ARG A 1 176 ? -6.236 -1.685 16.633 1.00 75.12 176 ARG A N 1
ATOM 1438 C CA . ARG A 1 176 ? -6.977 -1.777 17.882 1.00 75.12 176 ARG A CA 1
ATOM 1439 C C . ARG A 1 176 ? -7.235 -0.358 18.326 1.00 75.12 176 ARG A C 1
ATOM 1441 O O . ARG A 1 176 ? -6.305 0.441 18.379 1.00 75.12 176 ARG A O 1
ATOM 1448 N N . ARG A 1 177 ? -8.479 -0.056 18.687 1.00 68.88 177 ARG A N 1
ATOM 1449 C CA . ARG A 1 177 ? -8.779 1.204 19.353 1.00 68.88 177 ARG A CA 1
ATOM 1450 C C . ARG A 1 177 ? -8.130 1.178 20.734 1.00 68.88 177 ARG A C 1
ATOM 1452 O O . ARG A 1 177 ? -8.615 0.516 21.647 1.00 68.88 177 ARG A O 1
ATOM 1459 N N . SER A 1 178 ? -7.017 1.873 20.867 1.00 56.88 178 SER A N 1
ATOM 1460 C CA . SER A 1 178 ? -6.426 2.212 22.153 1.00 56.88 178 SER A CA 1
ATOM 1461 C C . SER A 1 178 ? -6.654 3.706 22.410 1.00 56.88 178 SER A C 1
ATOM 1463 O O . SER A 1 178 ? -7.102 4.435 21.520 1.00 56.88 178 SER A O 1
ATOM 1465 N N . GLY A 1 179 ? -6.483 4.153 23.655 1.00 53.97 179 GLY A N 1
ATOM 1466 C CA . GLY A 1 179 ? -6.642 5.561 24.019 1.00 53.97 179 GLY A CA 1
ATOM 1467 C C . GLY A 1 179 ? -5.782 6.477 23.141 1.00 53.97 179 GLY A C 1
ATOM 1468 O O . GLY A 1 179 ? -4.913 6.021 22.408 1.00 53.97 179 GLY A O 1
ATOM 1469 N N . ILE A 1 180 ? -6.007 7.789 23.239 1.00 49.44 180 ILE A N 1
ATOM 1470 C CA . ILE A 1 180 ? -5.425 8.871 22.408 1.00 49.44 180 ILE A CA 1
ATOM 1471 C C . ILE A 1 180 ? -3.887 8.775 22.187 1.00 49.44 180 ILE A C 1
ATOM 1473 O O . ILE A 1 180 ? -3.367 9.418 21.273 1.00 49.44 180 ILE A O 1
ATOM 1477 N N . ALA A 1 181 ? -3.175 7.971 22.985 1.00 41.91 181 ALA A N 1
ATOM 1478 C CA . ALA A 1 181 ? -1.745 7.684 22.901 1.00 41.91 181 ALA A CA 1
ATOM 1479 C C . ALA A 1 181 ? -1.321 6.684 21.798 1.00 41.91 181 ALA A C 1
ATOM 1481 O O . ALA A 1 181 ? -0.204 6.807 21.309 1.00 41.91 181 ALA A O 1
ATOM 1482 N N . ASP A 1 182 ? -2.187 5.773 21.339 1.00 47.03 182 ASP A N 1
ATOM 1483 C CA . ASP A 1 182 ? -1.860 4.783 20.290 1.00 47.03 182 ASP A CA 1
ATOM 1484 C C . ASP A 1 182 ? -2.482 5.176 18.946 1.00 47.03 182 ASP A C 1
ATOM 1486 O O . ASP A 1 182 ? -3.141 4.387 18.263 1.00 47.03 182 ASP A O 1
ATOM 1490 N N . LYS A 1 183 ? -2.306 6.441 18.555 1.00 55.50 183 LYS A N 1
ATOM 1491 C CA . LYS A 1 183 ? -2.625 6.845 17.184 1.00 55.50 183 LYS A CA 1
ATOM 1492 C C . LYS A 1 183 ? -1.781 5.994 16.249 1.00 55.50 183 LYS A C 1
ATOM 1494 O O . LYS A 1 183 ? -0.555 6.019 16.333 1.00 55.50 183 LYS A O 1
ATOM 1499 N N . GLN A 1 184 ? -2.451 5.243 15.382 1.00 58.66 184 GLN A N 1
ATOM 1500 C CA . GLN A 1 184 ? -1.797 4.383 14.410 1.00 58.66 184 GLN A CA 1
ATOM 1501 C C . GLN A 1 184 ? -0.801 5.228 13.615 1.00 58.66 184 GLN A C 1
ATOM 1503 O O . GLN A 1 184 ? -1.167 6.242 13.012 1.00 58.66 184 GLN A O 1
ATOM 1508 N N . SER A 1 185 ? 0.478 4.868 13.714 1.00 62.94 185 SER A N 1
ATOM 1509 C CA . SER A 1 185 ? 1.533 5.576 13.005 1.00 62.94 185 SER A CA 1
ATOM 1510 C C . SER A 1 185 ? 1.302 5.447 11.504 1.00 62.94 185 SER A C 1
ATOM 1512 O O . SER A 1 185 ? 0.730 4.470 11.022 1.00 62.94 185 SER A O 1
ATOM 1514 N N . PHE A 1 186 ? 1.724 6.464 10.762 1.00 73.19 186 PHE A N 1
ATOM 1515 C CA . PHE A 1 186 ? 1.636 6.452 9.312 1.00 73.19 186 PHE A CA 1
ATOM 1516 C C . PHE A 1 186 ? 2.555 5.349 8.768 1.00 73.19 186 PHE A C 1
ATOM 1518 O O . PHE A 1 186 ? 3.774 5.431 8.909 1.00 73.19 186 PHE A O 1
ATOM 1525 N N . ILE A 1 187 ? 1.980 4.290 8.199 1.00 82.25 187 ILE A N 1
ATOM 1526 C CA . ILE A 1 187 ? 2.731 3.107 7.770 1.00 82.25 187 ILE A CA 1
ATOM 1527 C C . ILE A 1 187 ? 3.313 3.353 6.376 1.00 82.25 187 ILE A C 1
ATOM 1529 O O . ILE A 1 187 ? 2.585 3.694 5.449 1.00 82.25 187 ILE A O 1
ATOM 1533 N N . GLU A 1 188 ? 4.615 3.146 6.191 1.00 83.06 188 GLU A N 1
ATOM 1534 C CA . GLU A 1 188 ? 5.231 3.151 4.858 1.00 83.06 188 GLU A CA 1
ATOM 1535 C C . GLU A 1 188 ? 5.119 1.753 4.229 1.00 83.06 188 GLU A C 1
ATOM 1537 O O . GLU A 1 188 ? 5.653 0.776 4.752 1.00 83.06 188 GLU A O 1
ATOM 1542 N N . MET A 1 189 ? 4.413 1.657 3.103 1.00 87.81 189 MET A N 1
ATOM 1543 C CA . MET A 1 189 ? 4.235 0.442 2.311 1.00 87.81 189 MET A CA 1
ATOM 1544 C C . MET A 1 189 ? 5.041 0.556 1.023 1.00 87.81 189 MET A C 1
ATOM 1546 O O . MET A 1 189 ? 4.720 1.339 0.131 1.00 87.81 189 MET A O 1
ATOM 1550 N N . ASN A 1 190 ? 6.112 -0.225 0.927 1.00 86.06 190 ASN A N 1
ATOM 1551 C CA . ASN A 1 190 ? 6.931 -0.294 -0.275 1.00 86.06 190 ASN A CA 1
ATOM 1552 C C . ASN A 1 190 ? 6.480 -1.462 -1.157 1.00 86.06 190 ASN A C 1
ATOM 1554 O O . ASN A 1 190 ? 6.735 -2.618 -0.816 1.00 86.06 190 ASN A O 1
ATOM 1558 N N . VAL A 1 191 ? 5.800 -1.170 -2.267 1.00 87.50 191 VAL A N 1
ATOM 1559 C CA . VAL A 1 191 ? 5.234 -2.204 -3.152 1.00 87.50 191 VAL A CA 1
ATOM 1560 C C . VAL A 1 191 ? 6.296 -2.910 -3.992 1.00 87.50 191 VAL A C 1
ATOM 1562 O O . VAL A 1 191 ? 6.057 -4.012 -4.469 1.00 87.50 191 VAL A O 1
ATOM 1565 N N . ALA A 1 192 ? 7.493 -2.327 -4.120 1.00 81.12 192 ALA A N 1
ATOM 1566 C CA . ALA A 1 192 ? 8.602 -2.930 -4.861 1.00 81.12 192 ALA A CA 1
ATOM 1567 C C . ALA A 1 192 ? 9.170 -4.187 -4.180 1.00 81.12 192 ALA A C 1
ATOM 1569 O O . ALA A 1 192 ? 9.786 -5.023 -4.833 1.00 81.12 192 ALA A O 1
ATOM 1570 N N . THR A 1 193 ? 9.000 -4.308 -2.862 1.00 77.69 193 THR A N 1
ATOM 1571 C CA . THR A 1 193 ? 9.633 -5.354 -2.042 1.00 77.69 193 THR A CA 1
ATOM 1572 C C . THR A 1 193 ? 8.659 -6.455 -1.637 1.00 77.69 193 THR A C 1
ATOM 1574 O O . THR A 1 193 ? 8.998 -7.336 -0.845 1.00 77.69 193 THR A O 1
ATOM 1577 N N . LYS A 1 194 ? 7.429 -6.404 -2.152 1.00 80.19 194 LYS A N 1
ATOM 1578 C CA . LYS A 1 194 ? 6.374 -7.370 -1.867 1.00 80.19 194 LYS A CA 1
ATOM 1579 C C . LYS A 1 194 ? 6.002 -8.161 -3.111 1.00 80.19 194 LYS A C 1
ATOM 1581 O O . LYS A 1 194 ? 6.124 -7.686 -4.235 1.00 80.19 194 LYS A O 1
ATOM 1586 N N . VAL A 1 195 ? 5.517 -9.377 -2.873 1.00 82.88 195 VAL A N 1
ATOM 1587 C CA . VAL A 1 195 ? 4.900 -10.205 -3.912 1.00 82.88 195 VAL A CA 1
ATOM 1588 C C . VAL A 1 195 ? 3.662 -9.479 -4.437 1.00 82.88 195 VAL A C 1
ATOM 1590 O O . VAL A 1 195 ? 2.893 -8.914 -3.653 1.00 82.88 195 VAL A O 1
ATOM 1593 N N . TYR A 1 196 ? 3.491 -9.487 -5.755 1.00 86.00 196 TYR A N 1
ATOM 1594 C CA . TYR A 1 196 ? 2.353 -8.888 -6.436 1.00 86.00 196 TYR A CA 1
ATOM 1595 C C . TYR A 1 196 ? 1.677 -9.910 -7.348 1.00 86.00 196 TYR A C 1
ATOM 1597 O O . TYR A 1 196 ? 2.315 -10.837 -7.845 1.00 86.00 196 TYR A O 1
ATOM 1605 N N . GLU A 1 197 ? 0.386 -9.711 -7.574 1.00 88.56 197 GLU A N 1
ATOM 1606 C CA . GLU A 1 197 ? -0.378 -10.411 -8.597 1.00 88.56 197 GLU A CA 1
ATOM 1607 C C . GLU A 1 197 ? -0.610 -9.479 -9.783 1.00 88.56 197 GLU A C 1
ATOM 1609 O O . GLU A 1 197 ? -0.964 -8.315 -9.605 1.00 88.56 197 GLU A O 1
ATOM 1614 N N . GLU A 1 198 ? -0.441 -9.981 -11.001 1.00 88.75 198 GLU A N 1
ATOM 1615 C CA . GLU A 1 198 ? -0.785 -9.229 -12.204 1.00 88.75 198 GLU A CA 1
ATOM 1616 C C . GLU A 1 198 ? -2.285 -9.362 -12.499 1.00 88.75 198 GLU A C 1
ATOM 1618 O O . GLU A 1 198 ? -2.827 -10.465 -12.625 1.00 88.75 198 GLU A O 1
ATOM 1623 N N . LYS A 1 199 ? -2.973 -8.225 -12.610 1.00 87.88 199 LYS A N 1
ATOM 1624 C CA . LYS A 1 199 ? -4.381 -8.134 -12.999 1.00 87.88 199 LYS A CA 1
ATOM 1625 C C . LYS A 1 199 ? -4.464 -7.407 -14.336 1.00 87.88 199 LYS A C 1
ATOM 1627 O O . LYS A 1 199 ? -4.172 -6.221 -14.427 1.00 87.88 199 LYS A O 1
ATOM 1632 N N . CYS A 1 200 ? -4.879 -8.112 -15.381 1.00 85.31 200 CYS A N 1
ATOM 1633 C CA . CYS A 1 200 ? -5.063 -7.530 -16.710 1.00 85.31 200 CYS A CA 1
ATOM 1634 C C . CYS A 1 200 ? -6.537 -7.272 -17.014 1.00 85.31 200 CYS A C 1
ATOM 1636 O O . CYS A 1 200 ? -7.422 -7.985 -16.530 1.00 85.31 200 CYS A O 1
ATOM 1638 N N . SER A 1 201 ? -6.799 -6.277 -17.865 1.00 77.75 201 SER A N 1
ATOM 1639 C CA . SER A 1 201 ? -8.145 -6.016 -18.376 1.00 77.75 201 SER A CA 1
ATOM 1640 C C . SER A 1 201 ? -8.770 -7.269 -19.012 1.00 77.75 201 SER A C 1
ATOM 1642 O O . SER A 1 201 ? -8.086 -8.104 -19.613 1.00 77.75 201 SER A O 1
ATOM 1644 N N . ILE A 1 202 ? -10.098 -7.398 -18.908 1.00 73.62 202 ILE A N 1
ATOM 1645 C CA . ILE A 1 202 ? -10.852 -8.526 -19.485 1.00 73.62 202 ILE A CA 1
ATOM 1646 C C . ILE A 1 202 ? -10.596 -8.636 -20.993 1.00 73.62 202 ILE A C 1
ATOM 1648 O O . ILE A 1 202 ? -10.415 -9.737 -21.506 1.00 73.62 202 ILE A O 1
ATOM 1652 N N . LEU A 1 203 ? -10.523 -7.496 -21.688 1.00 64.94 203 LEU A N 1
ATOM 1653 C CA . LEU A 1 203 ? -10.229 -7.445 -23.119 1.00 64.94 203 LEU A CA 1
ATOM 1654 C C . LEU A 1 203 ? -8.882 -8.087 -23.427 1.00 64.94 203 LEU A C 1
ATOM 1656 O O . LEU A 1 203 ? -8.814 -8.960 -24.282 1.00 64.94 203 LEU A O 1
ATOM 1660 N N . LYS A 1 204 ? -7.833 -7.752 -22.679 1.00 66.06 204 LYS A N 1
ATOM 1661 C CA . LYS A 1 204 ? -6.536 -8.394 -22.863 1.00 66.06 204 LYS A CA 1
ATOM 1662 C C . LYS A 1 204 ? -6.572 -9.888 -22.561 1.00 66.06 204 LYS A C 1
ATOM 1664 O O . LYS A 1 204 ? -6.004 -10.675 -23.307 1.00 66.06 204 LYS A O 1
ATOM 1669 N N . ARG A 1 205 ? -7.283 -10.301 -21.509 1.00 62.38 205 ARG A N 1
ATOM 1670 C CA . ARG A 1 205 ? -7.440 -11.723 -21.167 1.00 62.38 205 ARG A CA 1
ATOM 1671 C C . ARG A 1 205 ? -8.111 -12.520 -22.294 1.00 62.38 205 ARG A C 1
ATOM 1673 O O . ARG A 1 205 ? -7.740 -13.667 -22.517 1.00 62.38 205 ARG A O 1
ATOM 1680 N N . ILE A 1 206 ? -9.071 -11.914 -22.995 1.00 67.12 206 ILE A N 1
ATOM 1681 C CA . ILE A 1 206 ? -9.780 -12.523 -24.130 1.00 67.12 206 ILE A CA 1
ATOM 1682 C C . ILE A 1 206 ? -8.930 -12.468 -25.407 1.00 67.12 206 ILE A C 1
ATOM 1684 O O . ILE A 1 206 ? -8.854 -13.455 -26.131 1.00 67.12 206 ILE A O 1
ATOM 1688 N N . PHE A 1 207 ? -8.266 -11.341 -25.673 1.00 63.78 207 PHE A N 1
ATOM 1689 C CA . PHE A 1 207 ? -7.541 -11.060 -26.916 1.00 63.78 207 PHE A CA 1
ATOM 1690 C C . PHE A 1 207 ? -6.023 -11.279 -26.824 1.00 63.78 207 PHE A C 1
ATOM 1692 O O . PHE A 1 207 ? -5.274 -10.768 -27.654 1.00 63.78 207 PHE A O 1
ATOM 1699 N N . ASN A 1 208 ? -5.551 -12.099 -25.878 1.00 64.75 208 ASN A N 1
ATOM 1700 C CA . ASN A 1 208 ? -4.128 -12.447 -25.728 1.00 64.75 208 ASN A CA 1
ATOM 1701 C C . ASN A 1 208 ? -3.583 -13.345 -26.867 1.00 64.75 208 ASN A C 1
ATOM 1703 O O . ASN A 1 208 ? -2.504 -13.925 -26.766 1.00 64.75 208 ASN A O 1
ATOM 1707 N N . PHE A 1 209 ? -4.333 -13.508 -27.957 1.00 68.75 209 PHE A N 1
ATOM 1708 C CA . PHE A 1 209 ? -3.927 -14.272 -29.128 1.00 68.75 209 PHE A CA 1
ATOM 1709 C C . PHE A 1 209 ? -3.464 -13.338 -30.251 1.00 68.75 209 PHE A C 1
ATOM 1711 O O . PHE A 1 209 ? -3.908 -12.197 -30.394 1.00 68.75 209 PHE A O 1
ATOM 1718 N N . TRP A 1 210 ? -2.519 -13.815 -31.055 1.00 49.44 210 TRP A N 1
ATOM 1719 C CA . TRP A 1 210 ? -2.021 -13.068 -32.206 1.00 49.44 210 TRP A CA 1
ATOM 1720 C C . TRP A 1 210 ? -3.142 -12.886 -33.251 1.00 49.44 210 TRP A C 1
ATOM 1722 O O . TRP A 1 210 ? -3.879 -13.842 -33.494 1.00 49.44 210 TRP A O 1
ATOM 1732 N N . PRO A 1 211 ? -3.300 -11.704 -33.883 1.00 57.53 211 PRO A N 1
ATOM 1733 C CA . PRO A 1 211 ? -2.423 -10.526 -33.842 1.00 57.53 211 PRO A CA 1
ATOM 1734 C C . PRO A 1 211 ? -2.790 -9.471 -32.780 1.00 57.53 211 PRO A C 1
ATOM 1736 O O . PRO A 1 211 ? -2.100 -8.459 -32.666 1.00 57.53 211 PRO A O 1
ATOM 1739 N N . PHE A 1 212 ? -3.849 -9.678 -31.996 1.00 63.94 212 PHE A N 1
ATOM 1740 C CA . PHE A 1 212 ? -4.424 -8.642 -31.128 1.00 63.94 212 PHE A CA 1
ATOM 1741 C C . PHE A 1 212 ? -3.652 -8.396 -29.828 1.00 63.94 212 PHE A C 1
ATOM 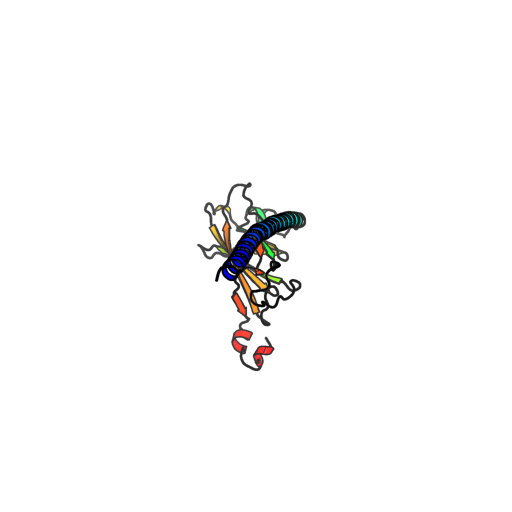1743 O O . PHE A 1 212 ? -3.840 -7.357 -29.200 1.00 63.94 212 PHE A O 1
ATOM 1750 N N . ASN A 1 213 ? -2.717 -9.280 -29.471 1.00 54.94 213 ASN A N 1
ATOM 1751 C CA . ASN A 1 213 ? -1.926 -9.167 -28.242 1.00 54.94 213 ASN A CA 1
ATOM 1752 C C . ASN A 1 213 ? -1.121 -7.845 -28.131 1.00 54.94 213 ASN A C 1
ATOM 1754 O O . ASN A 1 213 ? -0.840 -7.366 -27.042 1.00 54.94 213 ASN A O 1
ATOM 1758 N N . ARG A 1 214 ? -0.770 -7.196 -29.253 1.00 60.66 214 ARG A N 1
ATOM 1759 C CA . ARG A 1 214 ? -0.026 -5.916 -29.231 1.00 60.66 214 ARG A CA 1
ATOM 1760 C C . ARG A 1 214 ? -0.899 -4.664 -29.086 1.00 60.66 214 ARG A C 1
ATOM 1762 O O . ARG A 1 214 ? -0.348 -3.574 -28.967 1.00 60.66 214 ARG A O 1
ATOM 1769 N N . LEU A 1 215 ? -2.224 -4.797 -29.158 1.00 60.62 215 LEU A N 1
ATOM 1770 C CA . LEU A 1 215 ? -3.151 -3.660 -29.191 1.00 60.62 215 LEU A CA 1
ATOM 1771 C C . LEU A 1 215 ? -3.697 -3.264 -27.809 1.00 60.62 215 LEU A C 1
ATOM 1773 O O . LEU A 1 215 ? -4.272 -2.182 -27.702 1.00 60.62 215 LEU A O 1
ATOM 1777 N N . PHE A 1 216 ? -3.524 -4.102 -26.779 1.00 54.03 216 PHE A N 1
ATOM 1778 C CA . PHE A 1 216 ? -4.159 -3.946 -25.464 1.00 54.03 216 PHE A CA 1
ATOM 1779 C C . PHE A 1 216 ? -3.170 -4.043 -24.300 1.00 54.03 216 PHE A C 1
ATOM 1781 O O . PHE A 1 216 ? -2.278 -4.922 -24.325 1.00 54.03 216 PHE A O 1
#